Protein AF-A0A974ALC9-F1 (afdb_monomer_lite)

Foldseek 3Di:
DDLPVQDWDDDPQWIKRDDVFDKDKDAQDPVNVVVDVDAGFIKMATQADWIWIDGPVEIDIAHHRKMKTAHDDDPPDPVDVVCVVVRYIDIDPDDDPVPDDDPCNVVVVVVVVVVVVVVVVVVVVVVVPPDDDDDFPPLQVVQQVLQVVLVVQCVVCLVVLPLVSQLVQADQQAWEKEWDADPVRDIDIDIDGSSRVSVVSSVVVVQFAPKDKDWPDWGWDQPDDDPRHDSQKIKIWIKMWIWTAGPNHTDIWIKIKIFIWGQDPNHTHTNYIYIHID

Sequence (278 aa):
HTNRAGNTVETPTATVGIRGTDHETFVLSPELAAATANKEGTYDKVNRGGTTLAVEDGAVDIEPGKVGFARAPKKNGVKERGLLTLLLPVLLDRVPNFFVPGEFDAELDRYSQTADQEGLRLLEQRRKGGGAAAAPLDCNAAATDTAKTWIGQFDAAIARKDAKAVVALFAANATVHATVRTGDGKTASLDLDRDELADSSIAALKGLKDYQQRRVTIEGKPANSVGGTACTRVAVSSVAIEQGVQAGKPYRFESLEEYVLEQQGGKWLAIKAETTQK

Structure (mmCIF, N/CA/C/O backbone):
data_AF-A0A974ALC9-F1
#
_entry.id   AF-A0A974ALC9-F1
#
loop_
_atom_site.group_PDB
_atom_site.id
_atom_site.type_symbol
_atom_site.label_atom_id
_atom_site.label_alt_id
_atom_site.label_comp_id
_atom_site.label_asym_id
_atom_site.label_entity_id
_atom_site.label_seq_id
_atom_site.pdbx_PDB_ins_code
_atom_site.Cartn_x
_atom_site.Cartn_y
_atom_site.Cartn_z
_atom_site.occupancy
_atom_site.B_iso_or_equiv
_atom_site.auth_seq_id
_atom_site.auth_comp_id
_atom_site.auth_asym_id
_atom_site.auth_atom_id
_atom_site.pdbx_PDB_model_num
ATOM 1 N N . HIS A 1 1 ? -10.615 11.055 -25.198 1.00 47.25 1 HIS A N 1
ATOM 2 C CA . HIS A 1 1 ? -9.891 10.438 -24.063 1.00 47.25 1 HIS A CA 1
ATOM 3 C C . HIS A 1 1 ? -10.883 10.133 -22.947 1.00 47.25 1 HIS A C 1
ATOM 5 O O . HIS A 1 1 ? -11.633 11.030 -22.593 1.00 47.25 1 HIS A O 1
ATOM 11 N N . THR A 1 2 ? -10.940 8.899 -22.438 1.00 47.66 2 THR A N 1
ATOM 12 C CA . THR A 1 2 ? -11.878 8.457 -21.381 1.00 47.66 2 THR A CA 1
ATOM 13 C C . THR A 1 2 ? -11.154 8.305 -20.039 1.00 47.66 2 THR A C 1
ATOM 15 O O . THR A 1 2 ? -10.021 7.820 -20.032 1.00 47.66 2 THR A O 1
ATOM 18 N N . ASN A 1 3 ? -11.797 8.665 -18.920 1.00 53.12 3 ASN A N 1
ATOM 19 C CA . ASN A 1 3 ? -11.280 8.463 -17.556 1.00 53.12 3 ASN A CA 1
ATOM 20 C C . ASN A 1 3 ? -11.219 6.961 -17.202 1.00 53.12 3 ASN A C 1
ATOM 22 O O . ASN A 1 3 ? -12.118 6.428 -16.562 1.00 53.12 3 ASN A O 1
ATOM 26 N N . ARG A 1 4 ? -10.185 6.246 -17.664 1.00 48.59 4 ARG A N 1
ATOM 27 C CA . ARG A 1 4 ? -10.044 4.794 -17.427 1.00 48.59 4 ARG A CA 1
ATOM 28 C C . ARG A 1 4 ? -9.651 4.433 -15.993 1.00 48.59 4 ARG A C 1
ATOM 30 O O . ARG A 1 4 ? -9.876 3.298 -15.598 1.00 48.59 4 ARG A O 1
ATOM 37 N N . ALA A 1 5 ? -9.047 5.365 -15.256 1.00 57.12 5 ALA A N 1
ATOM 38 C CA . ALA A 1 5 ? -8.564 5.136 -13.894 1.00 57.12 5 ALA A CA 1
ATOM 39 C C . ALA A 1 5 ? -9.635 5.405 -12.821 1.00 57.12 5 ALA A C 1
ATOM 41 O O . ALA A 1 5 ? -9.422 5.063 -11.665 1.00 57.12 5 ALA A O 1
ATOM 42 N N . GLY A 1 6 ? -10.774 6.002 -13.196 1.00 62.69 6 GLY A N 1
ATOM 43 C CA . GLY A 1 6 ? -11.853 6.324 -12.260 1.00 62.69 6 GLY A CA 1
ATOM 44 C C . GLY A 1 6 ? -11.511 7.455 -11.289 1.00 62.69 6 GLY A C 1
ATOM 45 O O . GLY A 1 6 ? -12.146 7.564 -10.249 1.00 62.69 6 GLY A O 1
ATOM 46 N N . ASN A 1 7 ? -10.519 8.294 -11.603 1.00 76.62 7 ASN A N 1
ATOM 47 C CA . ASN A 1 7 ? -10.114 9.392 -10.726 1.00 76.62 7 ASN A CA 1
ATOM 48 C C . ASN A 1 7 ? -11.211 10.460 -10.697 1.00 76.62 7 ASN A C 1
ATOM 50 O O . ASN A 1 7 ? -11.541 11.020 -11.750 1.00 76.62 7 ASN A O 1
ATOM 54 N N . THR A 1 8 ? -11.764 10.734 -9.516 1.00 82.69 8 THR A N 1
ATOM 55 C CA . THR A 1 8 ? -12.835 11.716 -9.328 1.00 82.69 8 THR A CA 1
ATOM 56 C C . THR A 1 8 ? -12.621 12.579 -8.091 1.00 82.69 8 THR A C 1
ATOM 58 O O . THR A 1 8 ? -12.135 12.096 -7.071 1.00 82.69 8 THR A O 1
ATOM 61 N N . VAL A 1 9 ? -13.043 13.839 -8.162 1.00 79.75 9 VAL A N 1
ATOM 62 C CA . VAL A 1 9 ? -13.216 14.717 -6.996 1.00 79.75 9 VAL A CA 1
ATOM 63 C C . VAL A 1 9 ? -14.708 14.906 -6.769 1.00 79.75 9 VAL A C 1
ATOM 65 O O . VAL A 1 9 ? -15.423 15.344 -7.668 1.00 79.75 9 VAL A O 1
ATOM 68 N N . GLU A 1 10 ? -15.181 14.563 -5.576 1.00 87.06 10 GLU A N 1
ATOM 69 C CA . GLU A 1 10 ? -16.572 14.764 -5.177 1.00 87.06 10 GLU A CA 1
ATOM 70 C C . GLU A 1 10 ? -16.703 16.054 -4.373 1.00 87.06 10 GLU A C 1
ATOM 72 O O . GLU A 1 10 ? -15.991 16.278 -3.392 1.00 87.06 10 GLU A O 1
ATOM 77 N N . THR A 1 11 ? -17.631 16.908 -4.786 1.00 80.44 11 THR A N 1
ATOM 78 C CA . THR A 1 11 ? -18.009 18.119 -4.064 1.00 80.44 11 THR A CA 1
ATOM 79 C C . THR A 1 11 ? -19.487 18.044 -3.681 1.00 80.44 11 THR A C 1
ATOM 81 O O . THR A 1 11 ? -20.237 17.244 -4.243 1.00 80.44 11 THR A O 1
ATOM 84 N N . PRO A 1 12 ? -19.966 18.908 -2.767 1.00 82.19 12 PRO A N 1
ATOM 85 C CA . PRO A 1 12 ? -21.381 18.929 -2.395 1.00 82.19 12 PRO A CA 1
ATOM 86 C C . PRO A 1 12 ? -22.350 19.189 -3.559 1.00 82.19 12 PRO A C 1
ATOM 88 O O . PRO A 1 12 ? -23.552 18.996 -3.394 1.00 82.19 12 PRO A O 1
ATOM 91 N N . THR A 1 13 ? -21.862 19.673 -4.707 1.00 77.56 13 THR A N 1
ATOM 92 C CA . THR A 1 13 ? -22.712 20.048 -5.843 1.00 77.56 13 THR A CA 1
ATOM 93 C C . THR A 1 13 ? -22.393 19.301 -7.132 1.00 77.56 13 THR A C 1
ATOM 95 O O . THR A 1 13 ? -23.178 19.426 -8.065 1.00 77.56 13 THR A O 1
ATOM 98 N N . ALA A 1 14 ? -21.255 18.608 -7.240 1.00 81.31 14 ALA A N 1
ATOM 99 C CA . ALA A 1 14 ? -20.824 17.971 -8.482 1.00 81.31 14 ALA A CA 1
ATOM 100 C C . ALA A 1 14 ? -19.719 16.925 -8.268 1.00 81.31 14 ALA A C 1
ATOM 102 O O . ALA A 1 14 ? -19.034 16.906 -7.248 1.00 81.31 14 ALA A O 1
ATOM 103 N N . THR A 1 15 ? -19.495 16.107 -9.291 1.00 82.88 15 THR A N 1
ATOM 104 C CA . THR A 1 15 ? -18.349 15.202 -9.393 1.00 82.88 15 THR A CA 1
ATOM 105 C C . THR A 1 15 ? -17.477 15.621 -10.572 1.00 82.88 15 THR A C 1
ATOM 107 O O . THR A 1 15 ? -17.966 15.760 -11.691 1.00 82.88 15 THR A O 1
ATOM 110 N N . VAL A 1 16 ? -16.178 15.800 -10.343 1.00 80.94 16 VAL A N 1
ATOM 111 C CA . VAL A 1 16 ? -15.185 16.099 -11.384 1.00 80.94 16 VAL A CA 1
ATOM 112 C C . VAL A 1 16 ? -14.449 14.816 -11.747 1.00 80.94 16 VAL A C 1
ATOM 114 O O . VAL A 1 16 ? -13.707 14.283 -10.931 1.00 80.94 16 VAL A O 1
ATOM 117 N N . GLY A 1 17 ? -14.631 14.310 -12.963 1.00 71.06 17 GLY A N 1
ATOM 118 C CA . GLY A 1 17 ? -13.837 13.226 -13.536 1.00 71.06 17 GLY A CA 1
ATOM 119 C C . GLY A 1 17 ? -12.536 13.742 -14.151 1.00 71.06 17 GLY A C 1
ATOM 120 O O . GLY A 1 17 ? -12.558 14.646 -14.983 1.00 71.06 17 GLY A O 1
ATOM 121 N N . ILE A 1 18 ? -11.408 13.141 -13.780 1.00 73.56 18 ILE A N 1
ATOM 122 C CA . ILE A 1 18 ? -10.054 13.617 -14.108 1.00 73.56 18 ILE A CA 1
ATOM 123 C C . ILE A 1 18 ? -9.448 12.769 -15.235 1.00 73.56 18 ILE A C 1
ATOM 125 O O . ILE A 1 18 ? -9.458 11.537 -15.171 1.00 73.56 18 ILE A O 1
ATOM 129 N N . ARG A 1 19 ? -8.882 13.400 -16.277 1.00 67.94 19 ARG A N 1
ATOM 130 C CA . ARG A 1 19 ? -8.247 12.700 -17.417 1.00 67.94 19 ARG A CA 1
ATOM 131 C C . ARG A 1 19 ? -6.863 13.268 -17.743 1.00 67.94 19 ARG A C 1
ATOM 133 O O . ARG A 1 19 ? -6.713 14.039 -18.686 1.00 67.94 19 ARG A O 1
ATOM 140 N N . GLY A 1 20 ? -5.843 12.831 -16.997 1.00 56.34 20 GLY A N 1
ATOM 141 C CA . GLY A 1 20 ? -4.444 13.217 -17.242 1.00 56.34 20 GLY A CA 1
ATOM 142 C C . GLY A 1 20 ? -4.226 14.728 -17.148 1.00 56.34 20 GLY A C 1
ATOM 143 O O . GLY A 1 20 ? -3.626 15.310 -18.049 1.00 56.34 20 GLY A O 1
ATOM 144 N N . THR A 1 21 ? -4.793 15.351 -16.112 1.00 63.06 21 THR A N 1
ATOM 145 C CA . THR A 1 21 ? -5.010 16.799 -16.049 1.00 63.06 21 THR A CA 1
ATOM 146 C C . THR A 1 21 ? -4.294 17.492 -14.913 1.00 63.06 21 THR A C 1
ATOM 148 O O . THR A 1 21 ? -4.301 16.993 -13.791 1.00 63.06 21 THR A O 1
ATOM 151 N N . ASP A 1 22 ? -3.800 18.691 -15.210 1.00 72.81 22 ASP A N 1
ATOM 152 C CA . ASP A 1 22 ? -3.614 19.748 -14.221 1.00 72.81 22 ASP A CA 1
ATOM 153 C C . ASP A 1 22 ? -4.885 20.608 -14.215 1.00 72.81 22 ASP A C 1
ATOM 155 O O . ASP A 1 22 ? -5.282 21.146 -15.258 1.00 72.81 22 ASP A O 1
ATOM 159 N N . HIS A 1 23 ? -5.571 20.646 -13.077 1.00 86.00 23 HIS A N 1
ATOM 160 C CA . HIS A 1 23 ? -6.832 21.357 -12.912 1.00 86.00 23 HIS A CA 1
ATOM 161 C C . HIS A 1 23 ? -6.976 21.879 -11.482 1.00 86.00 23 HIS A C 1
ATOM 163 O O . HIS A 1 23 ? -6.435 21.314 -10.532 1.00 86.00 23 HIS A O 1
ATOM 169 N N . GLU A 1 24 ? -7.747 22.947 -11.335 1.00 82.88 24 GLU A N 1
ATOM 170 C CA . GLU A 1 24 ? -8.009 23.605 -10.065 1.00 82.88 24 GLU A CA 1
ATOM 171 C C . GLU A 1 24 ? -9.517 23.581 -9.795 1.00 82.88 24 GLU A C 1
ATOM 173 O O . GLU A 1 24 ? -10.299 24.255 -10.475 1.00 82.88 24 GLU A O 1
ATOM 178 N N . THR A 1 25 ? -9.934 22.812 -8.786 1.00 87.94 25 THR A N 1
ATOM 179 C CA . THR A 1 25 ? -11.330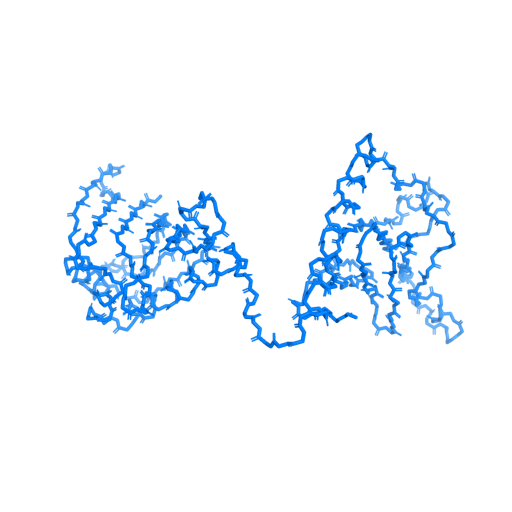 22.768 -8.338 1.00 87.94 25 THR A CA 1
ATOM 180 C C . THR A 1 25 ? -11.549 23.733 -7.175 1.00 87.94 25 THR A C 1
ATOM 182 O O . THR A 1 25 ? -10.852 23.679 -6.163 1.00 87.94 25 THR A O 1
ATOM 185 N N . PHE A 1 26 ? -12.564 24.589 -7.288 1.00 85.31 26 PHE A N 1
ATOM 186 C CA . PHE A 1 26 ? -12.931 25.570 -6.273 1.00 85.31 26 PHE A CA 1
ATOM 187 C C . PHE A 1 26 ? -14.425 25.487 -5.940 1.00 85.31 26 PHE A C 1
ATOM 189 O O . PHE A 1 26 ? -15.280 25.630 -6.814 1.00 85.31 26 PHE A O 1
ATOM 196 N N . VAL A 1 27 ? -14.757 25.290 -4.662 1.00 88.00 27 VAL A N 1
ATOM 197 C CA . VAL A 1 27 ? -16.147 25.271 -4.180 1.00 88.00 27 VAL A CA 1
ATOM 198 C C . VAL A 1 27 ? -16.470 26.617 -3.541 1.00 88.00 27 VAL A C 1
ATOM 200 O O . VAL A 1 27 ? -15.970 26.942 -2.465 1.00 88.00 27 VAL A O 1
ATOM 203 N N . LEU A 1 28 ? -17.327 27.401 -4.194 1.00 83.25 28 LEU A N 1
ATOM 204 C CA . LEU A 1 28 ? -17.786 28.683 -3.670 1.00 83.25 28 LEU A CA 1
ATOM 205 C C . LEU A 1 28 ? -19.030 28.462 -2.804 1.00 83.25 28 LEU A C 1
ATOM 207 O O . LEU A 1 28 ? -20.111 28.187 -3.329 1.00 83.25 28 LEU A O 1
ATOM 211 N N . SER A 1 29 ? -18.865 28.585 -1.485 1.00 84.19 29 SER A N 1
ATOM 212 C CA . SER A 1 29 ? -19.953 28.452 -0.508 1.00 84.19 29 SER A CA 1
ATOM 213 C C . SER A 1 29 ? -20.970 29.602 -0.623 1.00 84.19 29 SER A C 1
ATOM 215 O O . SER A 1 29 ? -20.637 30.653 -1.182 1.00 84.19 29 SER A O 1
ATOM 217 N N . PRO A 1 30 ? -22.198 29.459 -0.091 1.00 80.25 30 PRO A N 1
ATOM 218 C CA . PRO A 1 30 ? -23.190 30.532 -0.139 1.00 80.25 30 PRO A CA 1
ATOM 219 C C . PRO A 1 30 ? -22.720 31.810 0.573 1.00 80.25 30 PRO A C 1
ATOM 221 O O . PRO A 1 30 ? -22.996 32.914 0.104 1.00 80.25 30 PRO A O 1
ATOM 224 N N . GLU A 1 31 ? -21.971 31.674 1.669 1.00 80.81 31 GLU A N 1
ATOM 225 C CA . GLU A 1 31 ? -21.419 32.793 2.439 1.00 80.81 31 GLU A CA 1
ATOM 226 C C . GLU A 1 31 ? -20.366 33.565 1.631 1.00 80.81 31 GLU A C 1
ATOM 228 O O . GLU A 1 31 ? -20.395 34.794 1.578 1.00 80.81 31 GLU A O 1
ATOM 233 N N . LEU A 1 32 ? -19.470 32.849 0.943 1.00 75.69 32 LEU A N 1
ATOM 234 C CA . LEU A 1 32 ? -18.456 33.442 0.066 1.00 75.69 32 LEU A CA 1
ATOM 235 C C . LEU A 1 32 ? -19.073 34.000 -1.225 1.00 75.69 32 LEU A C 1
ATOM 237 O O . LEU A 1 32 ? -18.661 35.053 -1.709 1.00 75.69 32 LEU A O 1
ATOM 241 N N . ALA A 1 33 ? -20.096 33.342 -1.773 1.00 81.75 33 ALA A N 1
ATOM 242 C CA . ALA A 1 33 ? -20.831 33.825 -2.937 1.00 81.75 33 ALA A CA 1
ATOM 243 C C . ALA A 1 33 ? -21.523 35.165 -2.653 1.00 81.75 33 ALA A C 1
ATOM 245 O O . ALA A 1 33 ? -21.514 36.040 -3.512 1.00 81.75 33 ALA A O 1
ATOM 246 N N . ALA A 1 34 ? -22.056 35.370 -1.443 1.00 81.38 34 ALA A N 1
ATOM 247 C CA . ALA A 1 34 ? -22.654 36.645 -1.039 1.00 81.38 34 ALA A CA 1
ATOM 248 C C . ALA A 1 34 ? -21.648 37.813 -1.021 1.00 81.38 34 ALA A C 1
ATOM 250 O O . ALA A 1 34 ? -22.045 38.966 -1.186 1.00 81.38 34 ALA A O 1
ATOM 251 N N . ALA A 1 35 ? -20.356 37.516 -0.857 1.00 77.12 35 ALA A N 1
ATOM 252 C CA . ALA A 1 35 ? -19.265 38.488 -0.857 1.00 77.12 35 ALA A CA 1
ATOM 253 C C . ALA A 1 35 ? -18.601 38.677 -2.237 1.00 77.12 35 ALA A C 1
ATOM 255 O O . ALA A 1 35 ? -17.656 39.456 -2.363 1.00 77.12 35 ALA A O 1
ATOM 256 N N . THR A 1 36 ? -19.066 37.983 -3.282 1.00 76.94 36 THR A N 1
ATOM 257 C CA . THR A 1 36 ? -18.494 38.061 -4.635 1.00 76.94 36 THR A CA 1
ATOM 258 C C . THR A 1 36 ? -19.577 38.276 -5.694 1.00 76.94 36 THR A C 1
ATOM 260 O O . THR A 1 36 ? -20.770 38.149 -5.443 1.00 76.94 36 THR A O 1
ATOM 263 N N . ALA A 1 37 ? -19.174 38.593 -6.927 1.00 80.19 37 ALA A N 1
ATOM 264 C CA . ALA A 1 37 ? -20.100 38.618 -8.064 1.00 80.19 37 ALA A CA 1
ATOM 265 C C . ALA A 1 37 ? -20.432 37.206 -8.602 1.00 80.19 37 ALA A C 1
ATOM 267 O O . ALA A 1 37 ? -21.272 37.060 -9.495 1.00 80.19 37 ALA A O 1
ATOM 268 N N . ASN A 1 38 ? -19.767 36.170 -8.080 1.00 82.50 38 ASN A N 1
ATOM 269 C CA . ASN A 1 38 ? -19.842 34.800 -8.571 1.00 82.50 38 ASN A CA 1
ATOM 270 C C . ASN A 1 38 ? -20.955 34.017 -7.863 1.00 82.50 38 ASN A C 1
ATOM 272 O O . ASN A 1 38 ? -21.412 34.361 -6.776 1.00 82.50 38 ASN A O 1
ATOM 276 N N . LYS A 1 39 ? -21.450 32.966 -8.516 1.00 86.56 39 LYS A N 1
ATOM 277 C CA . LYS A 1 39 ? -22.579 32.177 -8.012 1.00 86.56 39 LYS A CA 1
ATOM 278 C C . LYS A 1 39 ? -22.094 30.995 -7.179 1.00 86.56 39 LYS A C 1
ATOM 280 O O . LYS A 1 39 ? -21.106 30.369 -7.536 1.00 86.56 39 LYS A O 1
ATOM 285 N N . GLU A 1 40 ? -22.818 30.670 -6.115 1.00 87.88 40 GLU A N 1
ATOM 286 C CA . GLU A 1 40 ? -22.568 29.469 -5.311 1.00 87.88 40 GLU A CA 1
ATOM 287 C C . GLU A 1 40 ? -22.536 28.203 -6.187 1.00 87.88 40 GLU A C 1
ATOM 289 O O . GLU A 1 40 ? -23.397 28.018 -7.061 1.00 87.88 40 GLU A O 1
ATOM 294 N N . GLY A 1 41 ? -21.550 27.339 -5.947 1.00 87.25 41 GLY A N 1
ATOM 295 C CA . GLY A 1 41 ? -21.369 26.090 -6.681 1.00 87.25 41 GLY A CA 1
ATOM 296 C C . GLY A 1 41 ? -19.908 25.674 -6.828 1.00 87.25 41 GLY A C 1
ATOM 297 O O . GLY A 1 41 ? -19.011 26.259 -6.221 1.00 87.25 41 GLY A O 1
ATOM 298 N N . THR A 1 42 ? -19.679 24.654 -7.649 1.00 89.69 42 THR A N 1
ATOM 299 C CA . THR A 1 42 ? -18.343 24.128 -7.955 1.00 89.69 42 THR A CA 1
ATOM 300 C C . THR A 1 42 ? -17.840 24.697 -9.270 1.00 89.69 42 THR A C 1
ATOM 302 O O . THR A 1 42 ? -18.538 24.638 -10.281 1.00 89.69 42 THR A O 1
ATOM 305 N N . TYR A 1 43 ? -16.622 25.222 -9.246 1.00 90.62 43 TYR A N 1
ATOM 306 C CA . TYR A 1 43 ? -15.872 25.696 -10.398 1.00 90.62 43 TYR A CA 1
ATOM 307 C C . TYR A 1 43 ? -14.691 24.767 -10.626 1.00 90.62 43 TYR A C 1
ATOM 309 O O . TYR A 1 43 ? -14.046 24.351 -9.667 1.00 90.62 43 TYR A O 1
ATOM 317 N N . ASP A 1 44 ? -14.393 24.472 -11.882 1.00 89.31 44 ASP A N 1
ATOM 318 C CA . ASP A 1 44 ? -13.256 23.635 -12.245 1.00 89.31 44 ASP A CA 1
ATOM 319 C C . ASP A 1 44 ? -12.522 24.261 -13.429 1.00 89.31 44 ASP A C 1
ATOM 321 O O . ASP A 1 44 ? -13.089 24.374 -14.517 1.00 89.31 44 ASP A O 1
ATOM 325 N N . LYS A 1 45 ? -11.295 24.737 -13.200 1.00 88.94 45 LYS A N 1
ATOM 326 C CA . LYS A 1 45 ? -10.428 25.322 -14.229 1.00 88.94 45 LYS A CA 1
ATOM 327 C C . LYS A 1 45 ? -9.437 24.268 -14.691 1.00 88.94 45 LYS A C 1
ATOM 329 O O . LYS A 1 45 ? -8.684 23.744 -13.880 1.00 88.94 45 LYS A O 1
ATOM 334 N N . VAL A 1 46 ? -9.398 23.995 -15.990 1.00 84.88 46 VAL A N 1
ATOM 335 C CA . VAL A 1 46 ? -8.441 23.044 -16.564 1.00 84.88 46 VAL A CA 1
ATOM 336 C C . VAL A 1 46 ? -7.266 23.809 -17.149 1.00 84.88 46 VAL A C 1
ATOM 338 O O . VAL A 1 46 ? -7.439 24.598 -18.076 1.00 84.88 46 VAL A O 1
ATOM 341 N N . ASN A 1 47 ? -6.065 23.546 -16.643 1.00 78.19 47 ASN A N 1
ATOM 342 C CA . ASN A 1 47 ? -4.827 24.102 -17.185 1.00 78.19 47 ASN A CA 1
ATOM 343 C C . ASN A 1 47 ? -4.280 23.197 -18.304 1.00 78.19 47 ASN A C 1
ATOM 345 O O . ASN A 1 47 ? -3.905 23.685 -19.370 1.00 78.19 47 ASN A O 1
ATOM 349 N N . ARG A 1 48 ? -4.330 21.866 -18.125 1.00 70.25 48 ARG A N 1
ATOM 350 C CA . ARG A 1 48 ? -3.864 20.871 -19.115 1.00 70.25 48 ARG A CA 1
ATOM 351 C C . ARG A 1 48 ? -4.703 19.588 -19.072 1.00 70.25 48 ARG A C 1
ATOM 353 O O . ARG A 1 48 ? -5.197 19.209 -18.017 1.00 70.25 48 ARG A O 1
ATOM 360 N N . GLY A 1 49 ? -4.831 18.896 -20.209 1.00 80.94 49 GLY A N 1
ATOM 361 C CA . GLY A 1 49 ? -5.650 17.681 -20.370 1.00 80.94 49 GLY A CA 1
ATOM 362 C C . GLY A 1 49 ? -7.157 17.983 -20.472 1.00 80.94 49 GLY A C 1
ATOM 363 O O . GLY A 1 49 ? -7.522 18.951 -21.112 1.00 80.94 49 GLY A O 1
ATOM 364 N N . GLY A 1 50 ? -8.065 17.186 -19.906 1.00 82.38 50 GLY A N 1
ATOM 365 C CA . GLY A 1 50 ? -9.476 17.592 -19.787 1.00 82.38 50 GLY A CA 1
ATOM 366 C C . GLY A 1 50 ? -10.213 16.954 -18.610 1.00 82.38 50 GLY A C 1
ATOM 367 O O . GLY A 1 50 ? -9.957 15.802 -18.263 1.00 82.38 50 GLY A O 1
ATOM 368 N N . THR A 1 51 ? -11.161 17.665 -18.013 1.00 83.56 51 THR A N 1
ATOM 369 C CA . THR A 1 51 ? -12.033 17.116 -16.963 1.00 83.56 51 THR A CA 1
ATOM 370 C C . THR A 1 51 ? -13.445 16.896 -17.500 1.00 83.56 51 THR A C 1
ATOM 372 O O . THR A 1 51 ? -13.777 17.310 -18.614 1.00 83.56 51 THR A O 1
ATOM 375 N N . THR A 1 52 ? -14.257 16.155 -16.753 1.00 86.69 52 THR A N 1
ATOM 376 C CA . THR A 1 52 ? -15.701 16.034 -16.979 1.00 86.69 52 THR A CA 1
ATOM 377 C C . THR A 1 52 ? -16.392 16.431 -15.686 1.00 86.69 52 THR A C 1
ATOM 379 O O . THR A 1 52 ? -16.237 15.746 -14.680 1.00 86.69 52 THR A O 1
ATOM 382 N N . LEU A 1 53 ? -17.146 17.524 -15.690 1.00 82.19 53 LEU A N 1
ATOM 383 C CA . LEU A 1 53 ? -17.905 17.985 -14.532 1.00 82.19 53 LEU A CA 1
ATOM 384 C C . LEU A 1 53 ? -19.339 17.470 -14.645 1.00 82.19 53 LEU A C 1
ATOM 386 O O . LEU A 1 53 ? -20.062 17.850 -15.565 1.00 82.19 53 LEU A O 1
ATOM 390 N N . ALA A 1 54 ? -19.737 16.601 -13.721 1.00 84.69 54 ALA A N 1
ATOM 391 C CA . ALA A 1 54 ? -21.028 15.927 -13.711 1.00 84.69 54 ALA A CA 1
ATOM 392 C C . ALA A 1 54 ? -21.874 16.313 -12.490 1.00 84.69 54 ALA A C 1
ATOM 394 O O . ALA A 1 54 ? -21.364 16.502 -11.387 1.00 84.69 54 ALA A O 1
ATOM 395 N N . VAL A 1 55 ? -23.183 16.385 -12.700 1.00 80.38 55 VAL A N 1
ATOM 396 C CA . VAL A 1 55 ? -24.239 16.455 -11.680 1.00 80.38 55 VAL A CA 1
ATOM 397 C C . VAL A 1 55 ? -25.259 15.351 -11.969 1.00 80.38 55 VAL A C 1
ATOM 399 O O . VAL A 1 55 ? -25.178 14.691 -13.003 1.00 80.38 55 VAL A O 1
ATOM 402 N N . GLU A 1 56 ? -26.238 15.160 -11.083 1.00 74.00 56 GLU A N 1
ATOM 403 C CA . GLU A 1 56 ? -27.256 14.099 -11.197 1.00 74.00 56 GLU A CA 1
ATOM 404 C C . GLU A 1 56 ? -27.924 14.033 -12.587 1.00 74.00 56 GLU A C 1
ATOM 406 O O . GLU A 1 56 ? -28.063 12.951 -13.152 1.00 74.00 56 GLU A O 1
ATOM 411 N N . ASP A 1 57 ? -28.253 15.191 -13.169 1.00 71.06 57 ASP A N 1
ATOM 412 C CA . ASP A 1 57 ? -29.021 15.304 -14.417 1.00 71.06 57 ASP A CA 1
ATOM 413 C C . ASP A 1 57 ? -28.187 15.743 -15.645 1.00 71.06 57 ASP A C 1
ATOM 415 O O . ASP A 1 57 ? -28.752 16.117 -16.676 1.00 71.06 57 ASP A O 1
ATOM 419 N N . GLY A 1 58 ? -26.847 15.721 -15.586 1.00 74.12 58 GLY A N 1
ATOM 420 C CA . GLY A 1 58 ? -26.026 16.047 -16.760 1.00 74.12 58 GLY A CA 1
ATOM 421 C C . GLY A 1 58 ? -24.533 16.231 -16.506 1.00 74.12 58 GLY A C 1
ATOM 422 O O . GLY A 1 58 ? -24.072 16.268 -15.371 1.00 74.12 58 GLY A O 1
ATOM 423 N N . ALA A 1 59 ? -23.761 16.365 -17.583 1.00 82.62 59 ALA A N 1
ATOM 424 C CA . ALA A 1 59 ? -22.316 16.553 -17.516 1.00 82.62 59 ALA A CA 1
ATOM 425 C C . ALA A 1 59 ? -21.808 17.474 -18.629 1.00 82.62 59 ALA A C 1
ATOM 427 O O . ALA A 1 59 ? -22.417 17.561 -19.697 1.00 82.62 59 ALA A O 1
ATOM 428 N N . VAL A 1 60 ? -20.672 18.126 -18.383 1.00 84.62 60 VAL A N 1
ATOM 429 C CA . VAL A 1 60 ? -19.935 18.910 -19.379 1.00 84.62 60 VAL A CA 1
ATOM 430 C C . VAL A 1 60 ? -18.464 18.511 -19.372 1.00 84.62 60 VAL A C 1
ATOM 432 O O . VAL A 1 60 ? -17.861 18.356 -18.309 1.00 84.62 60 VAL A O 1
ATOM 435 N N . ASP A 1 61 ? -17.882 18.355 -20.557 1.00 86.12 61 ASP A N 1
ATOM 436 C CA . ASP A 1 61 ? -16.439 18.193 -20.708 1.00 86.12 61 ASP A CA 1
ATOM 437 C C . ASP A 1 61 ? -15.762 19.565 -20.729 1.00 86.12 61 ASP A C 1
ATOM 439 O O . ASP A 1 61 ? -16.215 20.492 -21.405 1.00 86.12 61 ASP A O 1
ATOM 443 N N . ILE A 1 62 ? -14.673 19.689 -19.975 1.00 83.31 62 ILE A N 1
ATOM 444 C CA . ILE A 1 62 ? -13.906 20.923 -19.835 1.00 83.31 62 ILE A CA 1
ATOM 445 C C . ILE A 1 62 ? -12.527 20.686 -20.446 1.00 83.31 62 ILE A C 1
ATOM 447 O O . ILE A 1 62 ? -11.762 19.828 -20.001 1.00 83.31 62 ILE A O 1
ATOM 451 N N . GLU A 1 63 ? -12.239 21.439 -21.501 1.00 82.50 63 GLU A N 1
ATOM 452 C CA . GLU A 1 63 ? -10.983 21.390 -22.254 1.00 82.50 63 GLU A CA 1
ATOM 453 C C . GLU A 1 63 ? -9.935 22.361 -21.665 1.00 82.50 63 GLU A C 1
ATOM 455 O O . GLU A 1 63 ? -10.301 23.250 -20.887 1.00 82.50 63 GLU A O 1
ATOM 460 N N . PRO A 1 64 ? -8.641 22.252 -22.030 1.00 81.31 64 PRO A N 1
ATOM 461 C CA . PRO A 1 64 ? -7.596 23.138 -21.519 1.00 81.31 64 PRO A CA 1
ATOM 462 C C . PRO A 1 64 ? -7.907 24.623 -21.718 1.00 81.31 64 PRO A C 1
ATOM 464 O O . PRO A 1 64 ? -8.404 25.044 -22.767 1.00 81.31 64 PRO A O 1
ATOM 467 N N . GLY A 1 65 ? -7.581 25.431 -20.712 1.00 79.50 65 GLY A N 1
ATOM 468 C CA . GLY A 1 65 ? -7.828 26.870 -20.692 1.00 79.50 65 GLY A CA 1
ATOM 469 C C . GLY A 1 65 ? -9.301 27.250 -20.518 1.00 79.50 65 GLY A C 1
ATOM 470 O O . GLY A 1 65 ? -9.650 28.421 -20.696 1.00 79.50 65 GLY A O 1
ATOM 471 N N . LYS A 1 66 ? -10.183 26.290 -20.209 1.00 84.94 66 LYS A N 1
ATOM 472 C CA . LYS A 1 66 ? -11.609 26.523 -19.943 1.00 84.94 66 LYS A CA 1
ATOM 473 C C . LYS A 1 66 ? -11.943 26.288 -18.476 1.00 84.94 66 LYS A C 1
ATOM 475 O O . LYS A 1 66 ? -11.215 25.622 -17.743 1.00 84.94 66 LYS A O 1
ATOM 480 N N . VAL A 1 67 ? -13.072 26.861 -18.067 1.00 88.56 67 VAL A N 1
ATOM 481 C CA . VAL A 1 67 ? -13.621 26.704 -16.721 1.00 88.56 67 VAL A CA 1
ATOM 482 C C . VAL A 1 67 ? -15.034 26.167 -16.836 1.00 88.56 67 VAL A C 1
ATOM 484 O O . VAL A 1 67 ? -15.864 26.767 -17.520 1.00 88.56 67 VAL A O 1
ATOM 487 N N . GLY A 1 68 ? -15.308 25.055 -16.167 1.00 89.75 68 GLY A N 1
ATOM 488 C CA . GLY A 1 68 ? -16.664 24.573 -15.961 1.00 89.75 68 GLY A CA 1
ATOM 489 C C . GLY A 1 68 ? -17.243 25.078 -14.648 1.00 89.75 68 GLY A C 1
ATOM 490 O O . GLY A 1 68 ? -16.520 25.349 -13.688 1.00 89.75 68 GLY A O 1
ATOM 491 N N . PHE A 1 69 ? -18.563 25.200 -14.607 1.00 92.12 69 PHE A N 1
ATOM 492 C CA . PHE A 1 69 ? -19.307 25.594 -13.422 1.00 92.12 69 PHE A CA 1
ATOM 493 C C . PHE A 1 69 ? -20.557 24.734 -13.254 1.00 92.12 69 PHE A C 1
ATOM 495 O O . PHE A 1 69 ? -21.363 24.615 -14.176 1.00 92.12 69 PHE A O 1
ATOM 502 N N . ALA A 1 70 ? -20.736 24.193 -12.050 1.00 89.81 70 ALA A N 1
ATOM 503 C CA . ALA A 1 70 ? -21.935 23.495 -11.609 1.00 89.81 70 ALA A CA 1
ATOM 504 C C . ALA A 1 70 ? -22.562 24.259 -10.439 1.00 89.81 70 ALA A C 1
ATOM 506 O O . ALA A 1 70 ? -21.952 24.429 -9.380 1.00 89.81 70 ALA A O 1
ATOM 507 N N . ARG A 1 71 ? -23.791 24.737 -10.639 1.00 86.62 71 ARG A N 1
ATOM 508 C CA . ARG A 1 71 ? -24.513 25.573 -9.675 1.00 86.62 71 ARG A CA 1
ATOM 509 C C . ARG A 1 71 ? -25.023 24.755 -8.489 1.00 86.62 71 ARG A C 1
ATOM 511 O O . ARG A 1 71 ? -25.612 23.696 -8.678 1.00 86.62 71 ARG A O 1
ATOM 518 N N . ALA A 1 72 ? -24.911 25.306 -7.280 1.00 81.88 72 ALA A N 1
ATOM 519 C CA . ALA A 1 72 ? -25.551 24.718 -6.107 1.00 81.88 72 ALA A CA 1
ATOM 520 C C . ALA A 1 72 ? -27.095 24.786 -6.198 1.00 81.88 72 ALA A C 1
ATOM 522 O O . ALA A 1 72 ? -27.650 25.848 -6.516 1.00 81.88 72 ALA A O 1
ATOM 523 N N . PRO A 1 73 ? -27.824 23.695 -5.899 1.00 71.56 73 PRO A N 1
ATOM 524 C CA . PRO A 1 73 ? -29.280 23.732 -5.828 1.00 71.56 73 PRO A CA 1
ATOM 525 C C . PRO A 1 73 ? -29.740 24.582 -4.631 1.00 71.56 73 PRO A C 1
ATOM 527 O O . PRO A 1 73 ? -29.223 24.461 -3.522 1.00 71.56 73 PRO A O 1
ATOM 530 N N . LYS A 1 74 ? -30.752 25.440 -4.821 1.00 65.56 74 LYS A N 1
ATOM 531 C CA . LYS A 1 74 ? -31.321 26.223 -3.708 1.00 65.56 74 LYS A CA 1
ATOM 532 C C . LYS A 1 74 ? -32.074 25.305 -2.737 1.00 65.56 74 LYS A C 1
ATOM 534 O O . LYS A 1 74 ? -32.921 24.524 -3.165 1.00 65.56 74 LYS A O 1
ATOM 539 N N . LYS A 1 75 ? -31.859 25.494 -1.428 1.00 57.44 75 LYS A N 1
ATOM 540 C CA . LYS A 1 75 ? -32.457 24.702 -0.327 1.00 57.44 75 LYS A CA 1
ATOM 541 C C . LYS A 1 75 ? -33.998 24.601 -0.328 1.00 57.44 75 LYS A C 1
ATOM 543 O O . LYS A 1 75 ? -34.528 23.700 0.308 1.00 57.44 75 LYS A O 1
ATOM 548 N N . ASN A 1 76 ? -34.715 25.457 -1.070 1.00 53.62 76 ASN A N 1
ATOM 549 C CA . ASN A 1 76 ? -36.188 25.508 -1.081 1.00 53.62 76 ASN A CA 1
ATOM 550 C C . ASN A 1 76 ? -36.850 24.940 -2.356 1.00 53.62 76 ASN A C 1
ATOM 552 O O . ASN A 1 76 ? -38.003 25.251 -2.635 1.00 53.62 76 ASN A O 1
ATOM 556 N N . GLY A 1 77 ? -36.147 24.109 -3.132 1.00 55.34 77 GLY A N 1
ATOM 557 C CA . GLY A 1 77 ? -36.776 23.003 -3.868 1.00 55.34 77 GLY A CA 1
ATOM 558 C C . GLY A 1 77 ? -37.930 23.300 -4.838 1.00 55.34 77 GLY A C 1
ATOM 559 O O . GLY A 1 77 ? -38.813 22.457 -4.962 1.00 55.34 77 GLY A O 1
ATOM 560 N N . VAL A 1 78 ? -37.939 24.414 -5.577 1.00 50.44 78 VAL A N 1
ATOM 561 C CA . VAL A 1 78 ? -38.841 24.520 -6.738 1.00 50.44 78 VAL A CA 1
ATOM 562 C C . VAL A 1 78 ? -38.102 23.998 -7.970 1.00 50.44 78 VAL A C 1
ATOM 564 O O . VAL A 1 78 ? -37.404 24.741 -8.658 1.00 50.44 78 VAL A O 1
ATOM 567 N N . LYS A 1 79 ? -38.223 22.689 -8.237 1.00 51.25 79 LYS A N 1
ATOM 568 C CA . LYS A 1 79 ? -37.858 22.088 -9.531 1.00 51.25 79 LYS A CA 1
ATOM 569 C C . LYS A 1 79 ? -38.880 22.544 -10.583 1.00 51.25 79 LYS A C 1
ATOM 571 O O . LYS A 1 79 ? -39.714 21.761 -11.032 1.00 51.25 79 LYS A O 1
ATOM 576 N N . GLU A 1 80 ? -38.872 23.823 -10.956 1.00 47.91 80 GLU A N 1
ATOM 577 C CA . GLU A 1 80 ? -39.615 24.252 -12.141 1.00 47.91 80 GLU A CA 1
ATOM 578 C C . GLU A 1 80 ? -38.957 23.605 -13.358 1.00 47.91 80 GLU A C 1
ATOM 580 O O . GLU A 1 80 ? -37.751 23.738 -13.567 1.00 47.91 80 GLU A O 1
ATOM 585 N N . ARG A 1 81 ? -39.741 22.892 -14.173 1.00 49.38 81 ARG A N 1
ATOM 586 C CA . ARG A 1 81 ? -39.249 22.177 -15.364 1.00 49.38 81 ARG A CA 1
ATOM 587 C C . ARG A 1 81 ? -38.491 23.084 -16.350 1.00 49.38 81 ARG A C 1
ATOM 589 O O . ARG A 1 81 ? -37.690 22.577 -17.123 1.00 49.38 81 ARG A O 1
ATOM 596 N N . GLY A 1 82 ? -38.703 24.404 -16.291 1.00 47.81 82 GLY A N 1
ATOM 597 C CA . GLY A 1 82 ? -37.955 25.403 -17.064 1.00 47.81 82 GLY A CA 1
ATOM 598 C C . GLY A 1 82 ? -36.612 25.845 -16.458 1.00 47.81 82 GLY A C 1
ATOM 599 O O . GLY A 1 82 ? -35.794 26.401 -17.181 1.00 47.81 82 GLY A O 1
ATOM 600 N N . LEU A 1 83 ? -36.357 25.592 -15.167 1.00 54.47 83 LEU A N 1
ATOM 601 C CA . LEU A 1 83 ? -35.133 25.992 -14.450 1.00 54.47 83 LEU A CA 1
ATOM 602 C C . LEU A 1 83 ? -34.127 24.843 -14.269 1.00 54.47 83 LEU A C 1
ATOM 604 O O . LEU A 1 83 ? -33.020 25.083 -13.796 1.00 54.47 83 LEU A O 1
ATOM 608 N N . LEU A 1 84 ? -34.473 23.607 -14.650 1.00 56.62 84 LEU A N 1
ATOM 609 C CA . LEU A 1 84 ? -33.563 22.454 -14.555 1.00 56.62 84 LEU A CA 1
ATOM 610 C C . LEU A 1 84 ? -32.288 22.652 -15.391 1.00 56.62 84 LEU A C 1
ATOM 612 O O . LEU A 1 84 ? -31.206 22.259 -14.967 1.00 56.62 84 LEU A O 1
ATOM 616 N N . THR A 1 85 ? -32.382 23.355 -16.522 1.00 56.69 85 THR A N 1
ATOM 617 C CA . THR A 1 85 ? -31.222 23.698 -17.361 1.00 56.69 85 THR A CA 1
ATOM 618 C C . THR A 1 85 ? -30.231 24.636 -16.668 1.00 56.69 85 THR A C 1
ATOM 620 O O . THR A 1 85 ? -29.052 24.605 -16.996 1.00 56.69 85 THR A O 1
ATOM 623 N N . LEU A 1 86 ? -30.660 25.431 -15.676 1.00 61.91 86 LEU A N 1
ATOM 624 C CA . LEU A 1 86 ? -29.766 26.300 -14.891 1.00 61.91 86 LEU A CA 1
ATOM 625 C C . LEU A 1 86 ? -28.886 25.530 -13.900 1.00 61.91 86 LEU A C 1
ATOM 627 O O . LEU A 1 86 ? -27.951 26.116 -13.345 1.00 61.91 86 LEU A O 1
ATOM 631 N N . LEU A 1 87 ? -29.236 24.272 -13.626 1.00 69.12 87 LEU A N 1
ATOM 632 C CA . LEU A 1 87 ? -28.488 23.369 -12.756 1.00 69.12 87 LEU A CA 1
ATOM 633 C C . LEU A 1 87 ? -27.571 22.436 -13.552 1.00 69.12 87 LEU A C 1
ATOM 635 O O . LEU A 1 87 ? -26.762 21.737 -12.948 1.00 69.12 87 LEU A O 1
ATOM 639 N N . LEU A 1 88 ? -27.662 22.447 -14.887 1.00 80.19 88 LEU A N 1
ATOM 640 C CA . LEU A 1 88 ? -26.711 21.731 -15.721 1.00 80.19 88 LEU A CA 1
ATOM 641 C C . LEU A 1 88 ? -25.333 22.403 -15.643 1.00 80.19 88 LEU A C 1
ATOM 643 O O . LEU A 1 88 ? -25.250 23.636 -15.591 1.00 80.19 88 LEU A O 1
ATOM 647 N N . PRO A 1 89 ? -24.249 21.614 -15.662 1.00 83.38 89 PRO A N 1
ATOM 648 C CA . PRO A 1 89 ? -22.904 22.136 -15.787 1.00 83.38 89 PRO A CA 1
ATOM 649 C C . PRO A 1 89 ? -22.749 22.934 -17.082 1.00 83.38 89 PRO A C 1
ATOM 651 O O . PRO A 1 89 ? -23.214 22.515 -18.142 1.00 83.38 89 PRO A O 1
ATOM 654 N N . VAL A 1 90 ? -22.076 24.079 -17.003 1.00 86.94 90 VAL A N 1
ATOM 655 C CA . VAL A 1 90 ? -21.817 24.954 -18.154 1.00 86.94 90 VAL A CA 1
ATOM 656 C C . VAL A 1 90 ? -20.347 25.334 -18.231 1.00 86.94 90 VAL A C 1
ATOM 658 O O . VAL A 1 90 ? -19.657 25.375 -17.214 1.00 86.94 90 VAL A O 1
ATOM 661 N N . LEU A 1 91 ? -19.879 25.663 -19.433 1.00 89.62 91 LEU A N 1
ATOM 662 C CA . LEU A 1 91 ? -18.597 26.336 -19.617 1.00 89.62 91 LEU A CA 1
ATOM 663 C C . LEU A 1 91 ? -18.774 27.838 -19.398 1.00 89.62 91 LEU A C 1
ATOM 665 O O . LEU A 1 91 ? -19.734 28.436 -19.883 1.00 89.62 91 LEU A O 1
ATOM 669 N N . LEU A 1 92 ? -17.844 28.446 -18.671 1.00 86.56 92 LEU A N 1
ATOM 670 C CA . LEU A 1 92 ? -17.792 29.890 -18.495 1.00 86.56 92 LEU A CA 1
ATOM 671 C C . LEU A 1 92 ? -16.979 30.539 -19.616 1.00 86.56 92 LEU A C 1
ATOM 673 O O . LEU A 1 92 ? -15.918 30.049 -20.002 1.00 86.56 92 LEU A O 1
ATOM 677 N N . ASP A 1 93 ? -17.437 31.705 -20.071 1.00 80.00 93 ASP A N 1
ATOM 678 C CA . ASP A 1 93 ? -16.730 32.501 -21.083 1.00 80.00 93 ASP A CA 1
ATOM 679 C C . ASP A 1 93 ? -15.445 33.147 -20.545 1.00 80.00 93 ASP A C 1
ATOM 681 O O . ASP A 1 93 ? -14.568 33.542 -21.315 1.00 80.00 93 ASP A O 1
ATOM 685 N N . ARG A 1 94 ? -15.338 33.302 -19.219 1.00 79.25 94 ARG A N 1
ATOM 686 C CA . ARG A 1 94 ? -14.202 33.936 -18.540 1.00 79.25 94 ARG A CA 1
ATOM 687 C C . ARG A 1 94 ? -13.845 33.206 -17.255 1.00 79.25 94 ARG A C 1
ATOM 689 O O . ARG A 1 94 ? -14.725 32.725 -16.544 1.00 79.25 94 ARG A O 1
ATOM 696 N N . VAL A 1 95 ? -12.551 33.203 -16.943 1.00 81.94 95 VAL A N 1
ATOM 697 C CA . VAL A 1 95 ? -12.008 32.667 -15.693 1.00 81.94 95 VAL A CA 1
ATOM 698 C C . VAL A 1 95 ? -12.382 33.606 -14.536 1.00 81.94 95 VAL A C 1
ATOM 700 O O . VAL A 1 95 ? -12.086 34.802 -14.614 1.00 81.94 95 VAL A O 1
ATOM 703 N N . PRO A 1 96 ? -13.040 33.110 -13.474 1.00 81.62 96 PRO A N 1
ATOM 704 C CA . PRO A 1 96 ? -13.296 33.910 -12.282 1.00 81.62 96 PRO A CA 1
ATOM 705 C C . PRO A 1 96 ? -12.008 34.389 -11.599 1.00 81.62 96 PRO A C 1
ATOM 707 O O . PRO A 1 96 ? -11.013 33.674 -11.542 1.00 81.62 96 PRO A O 1
ATOM 710 N N . ASN A 1 97 ? -12.051 35.584 -11.015 1.00 80.25 97 ASN A N 1
ATOM 711 C CA . ASN A 1 97 ? -10.901 36.274 -10.414 1.00 80.25 97 ASN A CA 1
ATOM 712 C C . ASN A 1 97 ? -10.304 35.614 -9.157 1.00 80.25 97 ASN A C 1
ATOM 714 O O . ASN A 1 97 ? -9.260 36.057 -8.691 1.00 80.25 97 ASN A O 1
ATOM 718 N N . PHE A 1 98 ? -10.961 34.599 -8.595 1.00 79.44 98 PHE A N 1
ATOM 719 C CA . PHE A 1 98 ? -10.412 33.809 -7.493 1.00 79.44 98 PHE A CA 1
ATOM 720 C C . PHE A 1 98 ? -9.414 32.741 -7.962 1.00 79.44 98 PHE A C 1
ATOM 722 O O . PHE A 1 98 ? -8.665 32.229 -7.137 1.00 79.44 98 PHE A O 1
ATOM 729 N N . PHE A 1 99 ? -9.357 32.437 -9.264 1.00 76.06 99 PHE A N 1
ATOM 730 C CA . PHE A 1 99 ? -8.222 31.726 -9.849 1.00 76.06 99 PHE A CA 1
ATOM 731 C C . PHE A 1 99 ? -7.115 32.742 -10.112 1.00 76.06 99 PHE A C 1
ATOM 733 O O . PHE A 1 99 ? -7.093 33.412 -11.148 1.00 76.06 99 PHE A O 1
ATOM 740 N N . VAL A 1 100 ? -6.238 32.906 -9.128 1.00 73.44 100 VAL A N 1
ATOM 741 C CA . VAL A 1 100 ? -5.090 33.806 -9.220 1.00 73.44 100 VAL A CA 1
ATOM 742 C C . VAL A 1 100 ? -3.917 33.011 -9.789 1.00 73.44 100 VAL A C 1
ATOM 744 O O . VAL A 1 100 ? -3.555 32.008 -9.179 1.00 73.44 100 VAL A O 1
ATOM 747 N N . PRO A 1 101 ? -3.320 33.433 -10.918 1.00 64.44 101 PRO A N 1
ATOM 748 C CA . PRO A 1 101 ? -2.101 32.809 -11.408 1.00 64.44 101 PRO A CA 1
ATOM 749 C C . PRO A 1 101 ? -0.992 32.909 -10.354 1.00 64.44 101 PRO A C 1
ATOM 751 O O . PRO A 1 101 ? -0.732 33.997 -9.831 1.00 64.44 101 PRO A O 1
ATOM 754 N N . GLY A 1 102 ? -0.356 31.788 -10.033 1.00 59.56 102 GLY A N 1
ATOM 755 C CA . GLY A 1 102 ? 0.836 31.748 -9.199 1.00 59.56 102 GLY A CA 1
ATOM 756 C C . GLY A 1 102 ? 2.022 32.433 -9.883 1.00 59.56 102 GLY A C 1
ATOM 757 O O . GLY A 1 102 ? 2.112 32.497 -11.109 1.00 59.56 102 GLY A O 1
ATOM 758 N N . GLU A 1 103 ? 2.976 32.930 -9.089 1.00 52.44 103 GLU A N 1
ATOM 759 C CA . GLU A 1 103 ? 4.191 33.609 -9.583 1.00 52.44 103 GLU A CA 1
ATOM 760 C C . GLU A 1 103 ? 5.025 32.727 -10.539 1.00 52.44 103 GLU A C 1
ATOM 762 O O . GLU A 1 103 ? 5.731 33.239 -11.406 1.00 52.44 103 GLU A O 1
ATOM 767 N N . PHE A 1 104 ? 4.884 31.402 -10.432 1.00 54.00 104 PHE A N 1
ATOM 768 C CA . PHE A 1 104 ? 5.637 30.406 -11.199 1.00 54.00 104 PHE A CA 1
ATOM 769 C C . PHE A 1 104 ? 4.829 29.721 -12.312 1.00 54.00 104 PHE A C 1
ATOM 771 O O . PHE A 1 104 ? 5.367 28.854 -13.002 1.00 54.00 104 PHE A O 1
ATOM 778 N N . ASP A 1 105 ? 3.569 30.107 -12.534 1.00 60.53 105 ASP A N 1
ATOM 779 C CA . ASP A 1 105 ? 2.691 29.435 -13.506 1.00 60.53 105 ASP A CA 1
ATOM 780 C C . ASP A 1 105 ? 3.249 29.524 -14.932 1.00 60.53 105 ASP A C 1
ATOM 782 O O . ASP A 1 105 ? 3.269 28.540 -15.665 1.00 60.53 105 ASP A O 1
ATOM 786 N N . ALA A 1 106 ? 3.813 30.676 -15.306 1.00 61.28 106 ALA A N 1
ATOM 787 C CA . ALA A 1 106 ? 4.412 30.872 -16.626 1.00 61.28 106 ALA A CA 1
ATOM 788 C C . ALA A 1 106 ? 5.660 29.999 -16.860 1.00 61.28 106 ALA A C 1
ATOM 790 O O . ALA A 1 106 ? 5.967 29.632 -17.996 1.00 61.28 106 ALA A O 1
ATOM 791 N N . GLU A 1 107 ? 6.400 29.677 -15.797 1.00 59.81 107 GLU A N 1
ATOM 792 C CA . GLU A 1 107 ? 7.570 28.804 -15.866 1.00 59.81 107 GLU A CA 1
ATOM 793 C C . GLU A 1 107 ? 7.148 27.324 -15.918 1.00 59.81 107 GLU A C 1
ATOM 795 O O . GLU A 1 107 ? 7.654 26.568 -16.752 1.00 59.81 107 GLU A O 1
ATOM 800 N N . LEU A 1 108 ? 6.146 26.936 -15.122 1.00 59.53 108 LEU A N 1
ATOM 801 C CA . LEU A 1 108 ? 5.510 25.614 -15.162 1.00 59.53 108 LEU A CA 1
ATOM 802 C C . LEU A 1 108 ? 4.877 25.308 -16.526 1.00 59.53 108 LEU A C 1
ATOM 804 O O . LEU A 1 108 ? 5.064 24.206 -17.054 1.00 59.53 108 LEU A O 1
ATOM 808 N N . ASP A 1 109 ? 4.202 26.282 -17.138 1.00 63.44 109 ASP A N 1
ATOM 809 C CA . ASP A 1 109 ? 3.649 26.173 -18.491 1.00 63.44 109 ASP A CA 1
ATOM 810 C C . ASP A 1 109 ? 4.750 25.914 -19.521 1.00 63.44 109 ASP A C 1
ATOM 812 O O . ASP A 1 109 ? 4.598 25.084 -20.421 1.00 63.44 109 ASP A O 1
ATOM 816 N N . ARG A 1 110 ? 5.896 26.587 -19.379 1.00 63.41 110 ARG A N 1
ATOM 817 C CA . ARG A 1 110 ? 7.027 26.458 -20.303 1.00 63.41 110 ARG A CA 1
ATOM 818 C C . ARG A 1 110 ? 7.668 25.074 -20.223 1.00 63.41 110 ARG A C 1
ATOM 820 O O . ARG A 1 110 ? 7.886 24.455 -21.265 1.00 63.41 110 ARG A O 1
ATOM 827 N N . TYR A 1 111 ? 7.904 24.564 -19.012 1.00 59.84 111 TYR A N 1
ATOM 828 C CA . TYR A 1 111 ? 8.392 23.194 -18.810 1.00 59.84 111 TYR A CA 1
ATOM 829 C C . TYR A 1 111 ? 7.371 22.145 -19.276 1.00 59.84 111 TYR A C 1
ATOM 831 O O . TYR A 1 111 ? 7.733 21.114 -19.854 1.00 59.84 111 TYR A O 1
ATOM 839 N N . SER A 1 112 ? 6.081 22.425 -19.098 1.00 59.81 112 SER A N 1
ATOM 840 C CA . SER A 1 112 ? 4.996 21.548 -19.539 1.00 59.81 112 SER A CA 1
ATOM 841 C C . SER A 1 112 ? 4.881 21.473 -21.060 1.00 59.81 112 SER A C 1
ATOM 843 O O . SER A 1 112 ? 4.756 20.375 -21.601 1.00 59.81 112 SER A O 1
ATOM 845 N N . GLN A 1 113 ? 5.004 22.603 -21.764 1.00 62.00 113 GLN A N 1
ATOM 846 C CA . GLN A 1 113 ? 5.013 22.647 -23.229 1.00 62.00 113 GLN A CA 1
ATOM 847 C C . GLN A 1 113 ? 6.186 21.859 -23.815 1.00 62.00 113 GLN A C 1
ATOM 849 O O . GLN A 1 113 ? 6.009 21.148 -24.804 1.00 62.00 113 GLN A O 1
ATOM 854 N N . THR A 1 114 ? 7.375 21.936 -23.206 1.00 63.50 114 THR A N 1
ATOM 855 C CA . THR A 1 114 ? 8.518 21.124 -23.647 1.00 63.50 114 THR A CA 1
ATOM 856 C C . THR A 1 114 ? 8.262 19.631 -23.451 1.00 63.50 114 THR A C 1
ATOM 858 O O . THR A 1 114 ? 8.519 18.850 -24.366 1.00 63.50 114 THR A O 1
ATOM 861 N N . ALA A 1 115 ? 7.652 19.237 -22.328 1.00 59.59 115 ALA A N 1
ATOM 862 C CA . ALA A 1 115 ? 7.290 17.845 -22.065 1.00 59.59 115 ALA A CA 1
ATOM 863 C C . ALA A 1 115 ? 6.201 17.324 -23.028 1.00 59.59 115 ALA A C 1
ATOM 865 O O . ALA A 1 115 ? 6.272 16.184 -23.490 1.00 59.59 115 ALA A O 1
ATOM 866 N N . ASP A 1 116 ? 5.218 18.161 -23.385 1.00 59.62 116 ASP A N 1
ATOM 867 C CA . ASP A 1 116 ? 4.200 17.836 -24.394 1.00 59.62 116 ASP A CA 1
ATOM 868 C C . ASP A 1 116 ? 4.798 17.680 -25.792 1.00 59.62 116 ASP A C 1
ATOM 870 O O . ASP A 1 116 ? 4.455 16.746 -26.519 1.00 59.62 116 ASP A O 1
ATOM 874 N N . GLN A 1 117 ? 5.714 18.568 -26.180 1.00 63.25 117 GLN A N 1
ATOM 875 C CA . GLN A 1 117 ? 6.385 18.489 -27.475 1.00 63.25 117 GLN A CA 1
ATOM 876 C C . GLN A 1 117 ? 7.293 17.262 -27.583 1.00 63.25 117 GLN A C 1
ATOM 878 O O . GLN A 1 117 ? 7.346 16.638 -28.645 1.00 63.25 117 GLN A O 1
ATOM 883 N N . GLU A 1 118 ? 7.976 16.879 -26.504 1.00 64.62 118 GLU A N 1
ATOM 884 C CA . GLU A 1 118 ? 8.732 15.625 -26.440 1.00 64.62 118 GLU A CA 1
ATOM 885 C C . GLU A 1 118 ? 7.808 14.408 -26.537 1.00 64.62 118 GLU A C 1
ATOM 887 O O . GLU A 1 118 ? 8.073 13.500 -27.329 1.00 64.62 118 GLU A O 1
ATOM 892 N N . GLY A 1 119 ? 6.678 14.423 -25.825 1.00 55.91 119 GLY A N 1
ATOM 893 C CA . GLY A 1 119 ? 5.650 13.387 -25.913 1.00 55.91 119 GLY A CA 1
ATOM 894 C C . GLY A 1 119 ? 5.071 13.240 -27.324 1.00 55.91 119 GLY A C 1
ATOM 895 O O . GLY A 1 119 ? 4.977 12.129 -27.849 1.00 55.91 119 GLY A O 1
ATOM 896 N N . LEU A 1 120 ? 4.744 14.354 -27.983 1.00 63.66 120 LEU A N 1
ATOM 897 C CA . LEU A 1 120 ? 4.249 14.377 -29.361 1.00 63.66 120 LEU A CA 1
ATOM 898 C C . LEU A 1 120 ? 5.319 13.933 -30.365 1.00 63.66 120 LEU A C 1
ATOM 900 O O . LEU A 1 120 ? 5.009 13.153 -31.264 1.00 63.66 120 LEU A O 1
ATOM 904 N N . ARG A 1 121 ? 6.584 14.339 -30.192 1.00 67.19 121 ARG A N 1
ATOM 905 C CA . ARG A 1 121 ? 7.704 13.840 -31.011 1.00 67.19 121 ARG A CA 1
ATOM 906 C C . ARG A 1 121 ? 7.888 12.333 -30.865 1.00 67.19 121 ARG A C 1
ATOM 908 O O . ARG A 1 121 ? 8.057 11.650 -31.873 1.00 67.19 121 ARG A O 1
ATOM 915 N N . LEU A 1 122 ? 7.811 11.802 -29.647 1.00 59.38 122 LEU A N 1
ATOM 916 C CA . LEU A 1 122 ? 7.881 10.363 -29.379 1.00 59.38 122 LEU A CA 1
ATOM 917 C C . LEU A 1 122 ? 6.693 9.608 -30.001 1.00 59.38 122 LEU A C 1
ATOM 919 O O . LEU A 1 122 ? 6.863 8.511 -30.538 1.00 59.38 122 LEU A O 1
ATOM 923 N N . LEU A 1 123 ? 5.496 10.201 -29.989 1.00 56.66 123 LEU A N 1
ATOM 924 C CA . LEU A 1 123 ? 4.309 9.649 -30.648 1.00 56.66 123 LEU A CA 1
ATOM 925 C C . LEU A 1 123 ? 4.427 9.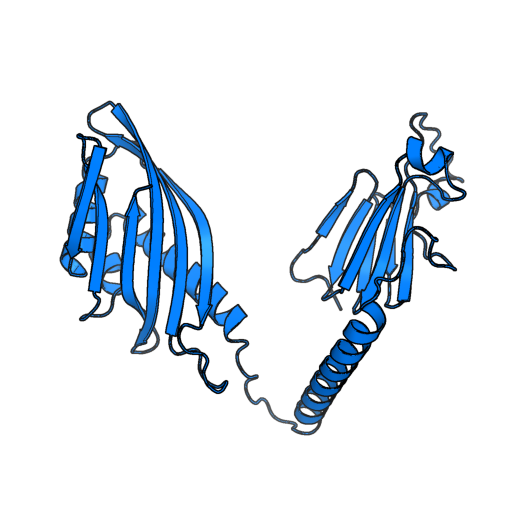679 -32.177 1.00 56.66 123 LEU A C 1
ATOM 927 O O . LEU A 1 123 ? 4.088 8.694 -32.830 1.00 56.66 123 LEU A O 1
ATOM 931 N N . GLU A 1 124 ? 4.948 10.757 -32.764 1.00 66.00 124 GLU A N 1
ATOM 932 C CA . GLU A 1 124 ? 5.222 10.831 -34.202 1.00 66.00 124 GLU A CA 1
ATOM 933 C C . GLU A 1 124 ? 6.316 9.853 -34.636 1.00 66.00 124 GLU A C 1
ATOM 935 O O . GLU A 1 124 ? 6.196 9.251 -35.704 1.00 66.00 124 GLU A O 1
ATOM 940 N N . GLN A 1 125 ? 7.345 9.640 -33.811 1.00 62.31 125 GLN A N 1
ATOM 941 C CA . GLN A 1 125 ? 8.366 8.614 -34.035 1.00 62.31 125 GLN A CA 1
ATOM 942 C C . GLN A 1 125 ? 7.761 7.204 -33.999 1.00 62.31 125 GLN A C 1
ATOM 944 O O . GLN A 1 125 ? 8.035 6.412 -34.899 1.00 62.31 125 GLN A O 1
ATOM 949 N N . ARG A 1 126 ? 6.853 6.909 -33.054 1.00 53.44 126 ARG A N 1
ATOM 950 C CA . ARG A 1 126 ? 6.076 5.651 -33.057 1.00 53.44 126 ARG A CA 1
ATOM 951 C C . ARG A 1 126 ? 5.146 5.525 -34.261 1.00 53.44 126 ARG A C 1
ATOM 953 O O . ARG A 1 126 ? 4.933 4.423 -34.744 1.00 53.44 126 ARG A O 1
ATOM 960 N N . ARG A 1 127 ? 4.569 6.630 -34.745 1.00 54.62 127 ARG A N 1
ATOM 961 C CA . ARG A 1 127 ? 3.631 6.612 -35.879 1.00 54.62 127 ARG A CA 1
ATOM 962 C C . ARG A 1 127 ? 4.341 6.466 -37.226 1.00 54.62 127 ARG A C 1
ATOM 964 O O . ARG A 1 127 ? 3.788 5.855 -38.133 1.00 54.62 127 ARG A O 1
ATOM 971 N N . LYS A 1 128 ? 5.550 7.022 -37.363 1.00 59.69 128 LYS A N 1
ATOM 972 C CA . LYS A 1 128 ? 6.417 6.861 -38.544 1.00 59.69 128 LYS A CA 1
ATOM 973 C C . LYS A 1 128 ? 7.165 5.522 -38.533 1.00 59.69 128 LYS A C 1
ATOM 975 O O . LYS A 1 128 ? 7.455 4.990 -39.599 1.00 59.69 128 LYS A O 1
ATOM 980 N N . GLY A 1 129 ? 7.415 4.950 -37.356 1.00 48.09 129 GLY A N 1
ATOM 981 C CA . GLY A 1 129 ? 7.863 3.569 -37.177 1.00 48.09 129 GLY A CA 1
ATOM 982 C C . GLY A 1 129 ? 6.687 2.594 -37.180 1.00 48.09 129 GLY A C 1
ATOM 983 O O . GLY A 1 129 ? 6.325 2.060 -36.138 1.00 48.09 129 GLY A O 1
ATOM 984 N N . GLY A 1 130 ? 6.061 2.373 -38.337 1.00 48.06 130 GLY A N 1
ATOM 985 C CA . GLY A 1 130 ? 5.056 1.321 -38.488 1.00 48.06 130 GLY A CA 1
ATOM 986 C C . GLY A 1 130 ? 5.647 -0.051 -38.152 1.00 48.06 130 GLY A C 1
ATOM 987 O O . GLY A 1 130 ? 6.399 -0.613 -38.941 1.00 48.06 130 GLY A O 1
ATOM 988 N N . GLY A 1 131 ? 5.310 -0.575 -36.975 1.00 36.28 131 GLY A N 1
ATOM 989 C CA . GLY A 1 131 ? 5.723 -1.894 -36.502 1.00 36.28 131 GLY A CA 1
ATOM 990 C C . GLY A 1 131 ? 5.748 -1.935 -34.979 1.00 36.28 131 GLY A C 1
ATOM 991 O O . GLY A 1 131 ? 6.455 -1.157 -34.349 1.00 36.28 131 GLY A O 1
ATOM 992 N N . ALA A 1 132 ? 4.945 -2.820 -34.388 1.00 46.38 132 ALA A N 1
ATOM 993 C CA . ALA A 1 132 ? 4.873 -3.038 -32.950 1.00 46.38 132 ALA A CA 1
ATOM 994 C C . ALA A 1 132 ? 6.271 -3.275 -32.348 1.00 46.38 132 ALA A C 1
ATOM 996 O O . ALA A 1 132 ? 6.842 -4.353 -32.480 1.00 46.38 132 ALA A O 1
ATOM 997 N N . ALA A 1 133 ? 6.799 -2.263 -31.665 1.00 38.06 133 ALA A N 1
ATOM 998 C CA . ALA A 1 133 ? 7.955 -2.370 -30.791 1.00 38.06 133 ALA A CA 1
ATOM 999 C C . ALA A 1 133 ? 7.536 -1.857 -29.410 1.00 38.06 133 ALA A C 1
ATOM 1001 O O . ALA A 1 133 ? 6.965 -0.771 -29.285 1.00 38.06 133 ALA A O 1
ATOM 1002 N N . ALA A 1 134 ? 7.744 -2.698 -28.395 1.00 40.88 134 ALA A N 1
ATOM 1003 C CA . ALA A 1 134 ? 7.336 -2.481 -27.015 1.00 40.88 134 ALA A CA 1
ATOM 1004 C C . ALA A 1 134 ? 7.754 -1.089 -26.512 1.00 40.88 134 ALA A C 1
ATOM 1006 O O . ALA A 1 134 ? 8.913 -0.692 -26.627 1.00 40.88 134 ALA A O 1
ATOM 1007 N N . ALA A 1 135 ? 6.790 -0.345 -25.967 1.00 40.72 135 ALA A N 1
ATOM 1008 C CA . ALA A 1 135 ? 7.051 0.937 -25.327 1.00 40.72 135 ALA A CA 1
ATOM 1009 C C . ALA A 1 135 ? 8.023 0.751 -24.141 1.00 40.72 135 ALA A C 1
ATOM 1011 O O . ALA A 1 135 ? 7.932 -0.272 -23.457 1.00 40.72 135 ALA A O 1
ATOM 1012 N N . PRO A 1 136 ? 8.912 1.723 -23.858 1.00 46.44 136 PRO A N 1
ATOM 1013 C CA . PRO A 1 136 ? 9.699 1.710 -22.631 1.00 46.44 136 PRO A CA 1
ATOM 1014 C C . PRO A 1 136 ? 8.745 1.643 -21.436 1.00 46.44 136 PRO A C 1
ATOM 1016 O O . PRO A 1 136 ? 7.805 2.437 -21.357 1.00 46.44 136 PRO A O 1
ATOM 1019 N N . LEU A 1 137 ? 8.957 0.673 -20.545 1.00 53.44 137 LEU A N 1
ATOM 1020 C CA . LEU A 1 137 ? 8.235 0.565 -19.281 1.00 53.44 137 LEU A CA 1
ATOM 1021 C C . LEU A 1 137 ? 8.402 1.886 -18.525 1.00 53.44 137 LEU A C 1
ATOM 1023 O O . LEU A 1 137 ? 9.531 2.268 -18.213 1.00 53.44 137 LEU A O 1
ATOM 1027 N N . ASP A 1 138 ? 7.296 2.560 -18.203 1.00 64.44 138 ASP A N 1
ATOM 1028 C CA . ASP A 1 138 ? 7.308 3.496 -17.084 1.00 64.44 138 ASP A CA 1
ATOM 1029 C C . ASP A 1 138 ? 7.645 2.670 -15.841 1.00 64.44 138 ASP A C 1
ATOM 1031 O O . ASP A 1 138 ? 6.819 1.941 -15.289 1.00 64.44 138 ASP A O 1
ATOM 1035 N N . CYS A 1 139 ? 8.922 2.716 -15.478 1.00 70.56 139 CYS A N 1
ATOM 1036 C CA . CYS A 1 139 ? 9.506 1.919 -14.418 1.00 70.56 139 CYS A CA 1
ATOM 1037 C C . CYS A 1 139 ? 8.835 2.235 -13.070 1.00 70.56 139 CYS A C 1
ATOM 1039 O O . CYS A 1 139 ? 8.723 1.348 -12.234 1.00 70.56 139 CYS A O 1
ATOM 1041 N N . ASN A 1 140 ? 8.280 3.438 -12.880 1.00 71.94 140 ASN A N 1
ATOM 1042 C CA . ASN A 1 140 ? 7.566 3.788 -11.650 1.00 71.94 140 ASN A CA 1
ATOM 1043 C C . ASN A 1 140 ? 6.198 3.101 -11.560 1.00 71.94 140 ASN A C 1
ATOM 1045 O O . ASN A 1 140 ? 5.875 2.493 -10.535 1.00 71.94 140 ASN A O 1
ATOM 1049 N N . ALA A 1 141 ? 5.411 3.149 -12.638 1.00 76.25 141 ALA A N 1
ATOM 1050 C CA . ALA A 1 141 ? 4.130 2.448 -12.699 1.00 76.25 141 ALA A CA 1
ATOM 1051 C C . ALA A 1 141 ? 4.335 0.926 -12.584 1.00 76.25 141 ALA A C 1
ATOM 1053 O O . ALA A 1 141 ? 3.713 0.271 -11.748 1.00 76.25 141 ALA A O 1
ATOM 1054 N N . ALA A 1 142 ? 5.299 0.382 -13.334 1.00 83.94 142 ALA A N 1
ATOM 1055 C CA . ALA A 1 142 ? 5.653 -1.033 -13.279 1.00 83.94 142 ALA A CA 1
ATOM 1056 C C . ALA A 1 142 ? 6.162 -1.465 -11.890 1.00 83.94 142 ALA A C 1
ATOM 1058 O O . ALA A 1 142 ? 5.831 -2.559 -11.432 1.00 83.94 142 ALA A O 1
ATOM 1059 N N . ALA A 1 143 ? 6.932 -0.620 -11.195 1.00 88.12 143 ALA A N 1
ATOM 1060 C CA . ALA A 1 143 ? 7.387 -0.877 -9.829 1.00 88.12 143 ALA A CA 1
ATOM 1061 C C . ALA A 1 143 ? 6.221 -0.904 -8.834 1.00 88.12 143 ALA A C 1
ATOM 1063 O O . ALA A 1 143 ? 6.161 -1.795 -7.987 1.00 88.12 143 ALA A O 1
ATOM 1064 N N . THR A 1 144 ? 5.269 0.023 -8.962 1.00 88.69 144 THR A N 1
ATOM 1065 C CA . THR A 1 144 ? 4.071 0.061 -8.110 1.00 88.69 144 THR A CA 1
ATOM 1066 C C . THR A 1 144 ? 3.214 -1.192 -8.295 1.00 88.69 144 THR A C 1
ATOM 1068 O O . THR A 1 144 ? 2.800 -1.810 -7.311 1.00 88.69 144 THR A O 1
ATOM 1071 N N . ASP A 1 145 ? 2.980 -1.610 -9.540 1.00 91.12 145 ASP A N 1
ATOM 1072 C CA . ASP A 1 145 ? 2.199 -2.815 -9.836 1.00 91.12 145 ASP A CA 1
ATOM 1073 C C . ASP A 1 145 ? 2.916 -4.089 -9.376 1.00 91.12 145 ASP A C 1
ATOM 1075 O O . ASP A 1 145 ? 2.293 -4.994 -8.811 1.00 91.12 145 ASP A O 1
ATOM 1079 N N . THR A 1 146 ? 4.240 -4.137 -9.543 1.00 93.06 146 THR A N 1
ATOM 1080 C CA . THR A 1 146 ? 5.086 -5.227 -9.038 1.00 93.06 146 THR A CA 1
ATOM 1081 C C . THR A 1 146 ? 4.992 -5.334 -7.518 1.00 93.06 146 THR A C 1
ATOM 1083 O O . THR A 1 146 ? 4.752 -6.424 -7.001 1.00 93.06 146 THR A O 1
ATOM 1086 N N . ALA A 1 147 ? 5.110 -4.212 -6.801 1.00 93.69 147 ALA A N 1
ATOM 1087 C CA . ALA A 1 147 ? 5.015 -4.162 -5.345 1.00 93.69 147 ALA A CA 1
ATOM 1088 C C . ALA A 1 147 ? 3.664 -4.687 -4.840 1.00 93.69 147 ALA A C 1
ATOM 1090 O O . ALA A 1 147 ? 3.621 -5.579 -3.995 1.00 93.69 147 ALA A O 1
ATOM 1091 N N . LYS A 1 148 ? 2.554 -4.190 -5.403 1.00 95.50 148 LYS A N 1
ATOM 1092 C CA . LYS A 1 148 ? 1.197 -4.636 -5.041 1.00 95.50 148 LYS A CA 1
ATOM 1093 C C . LYS A 1 148 ? 0.985 -6.120 -5.327 1.00 95.50 148 LYS A C 1
ATOM 1095 O O . LYS A 1 148 ? 0.421 -6.828 -4.496 1.00 95.50 148 LYS A O 1
ATOM 1100 N N . THR A 1 149 ? 1.450 -6.591 -6.483 1.00 96.75 149 THR A N 1
ATOM 1101 C CA . THR A 1 149 ? 1.324 -7.998 -6.879 1.00 96.75 149 THR A CA 1
ATOM 1102 C C . THR A 1 149 ? 2.103 -8.907 -5.934 1.00 96.75 149 THR A C 1
ATOM 1104 O O . THR A 1 149 ? 1.556 -9.897 -5.451 1.00 96.75 149 THR A O 1
ATOM 1107 N N . TRP A 1 150 ? 3.359 -8.565 -5.639 1.00 97.62 150 TRP A N 1
ATOM 1108 C CA . TRP A 1 150 ? 4.213 -9.359 -4.761 1.00 97.62 150 TRP A CA 1
ATOM 1109 C C . TRP A 1 150 ? 3.690 -9.373 -3.316 1.00 97.62 150 TRP A C 1
ATOM 1111 O O . TRP A 1 150 ? 3.546 -10.451 -2.743 1.00 97.62 150 TRP A O 1
ATOM 1121 N N . ILE A 1 151 ? 3.293 -8.217 -2.760 1.00 97.94 151 ILE A N 1
ATOM 1122 C CA . ILE A 1 151 ? 2.688 -8.139 -1.416 1.00 97.94 151 ILE A CA 1
ATOM 1123 C C . ILE A 1 151 ? 1.396 -8.957 -1.348 1.00 97.94 151 ILE A C 1
ATOM 1125 O O . ILE A 1 151 ? 1.199 -9.706 -0.397 1.00 97.94 151 ILE A O 1
ATOM 1129 N N . GLY A 1 152 ? 0.541 -8.894 -2.373 1.00 96.31 152 GLY A N 1
ATOM 1130 C CA . GLY A 1 152 ? -0.672 -9.711 -2.422 1.00 96.31 152 GLY A CA 1
ATOM 1131 C C . GLY A 1 152 ? -0.383 -11.217 -2.422 1.00 96.31 152 GLY A C 1
ATOM 1132 O O . GLY A 1 152 ? -1.091 -11.984 -1.770 1.00 96.31 152 GLY A O 1
ATOM 1133 N N . GLN A 1 153 ? 0.672 -11.657 -3.115 1.00 97.44 153 GLN A N 1
ATOM 1134 C CA . GLN A 1 153 ? 1.114 -13.056 -3.089 1.00 97.44 153 GLN A CA 1
ATOM 1135 C C . GLN A 1 153 ? 1.664 -13.456 -1.715 1.00 97.44 153 GLN A C 1
ATOM 1137 O O . GLN A 1 153 ? 1.342 -14.547 -1.236 1.00 97.44 153 GLN A O 1
ATOM 1142 N N . PHE A 1 154 ? 2.449 -12.577 -1.089 1.00 96.88 154 PHE A N 1
ATOM 1143 C CA . PHE A 1 154 ? 3.012 -12.779 0.244 1.00 96.88 154 PHE A CA 1
ATOM 1144 C C . PHE A 1 154 ? 1.912 -12.892 1.303 1.00 96.88 154 PHE A C 1
ATOM 1146 O O . PHE A 1 154 ? 1.815 -13.921 1.971 1.00 96.88 154 PHE A O 1
ATOM 1153 N N . ASP A 1 155 ? 0.999 -11.922 1.364 1.00 95.25 155 ASP A N 1
ATOM 1154 C CA . ASP A 1 155 ? -0.134 -11.923 2.294 1.00 95.25 155 ASP A CA 1
ATOM 1155 C C . ASP A 1 155 ? -1.014 -13.167 2.103 1.00 95.25 155 ASP A C 1
ATOM 1157 O O . ASP A 1 155 ? -1.438 -13.806 3.066 1.00 95.25 155 ASP A O 1
ATOM 1161 N N . ALA A 1 156 ? -1.247 -13.581 0.853 1.00 94.44 156 ALA A N 1
ATOM 1162 C CA . ALA A 1 156 ? -2.016 -14.786 0.572 1.00 94.44 156 ALA A CA 1
ATOM 1163 C C . ALA A 1 156 ? -1.293 -16.073 1.019 1.00 94.44 156 ALA A C 1
ATOM 1165 O O . ALA A 1 156 ? -1.954 -17.023 1.443 1.00 94.44 156 ALA A O 1
ATOM 1166 N N . ALA A 1 157 ? 0.039 -16.136 0.924 1.00 94.62 157 ALA A N 1
ATOM 1167 C CA . ALA A 1 157 ? 0.828 -17.265 1.424 1.00 94.62 157 ALA A CA 1
ATOM 1168 C C . ALA A 1 157 ? 0.790 -17.346 2.960 1.00 94.62 157 ALA A C 1
ATOM 1170 O O . ALA A 1 157 ? 0.542 -18.422 3.511 1.00 94.62 157 ALA A O 1
ATOM 1171 N N . ILE A 1 158 ? 0.933 -16.201 3.633 1.00 91.38 158 ILE A N 1
ATOM 1172 C CA . ILE A 1 158 ? 0.827 -16.053 5.090 1.00 91.38 158 ILE A CA 1
ATOM 1173 C C . ILE A 1 158 ? -0.568 -16.473 5.575 1.00 91.38 158 ILE A C 1
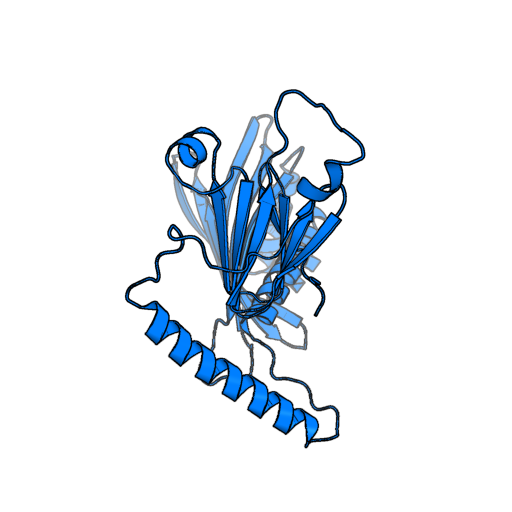ATOM 1175 O O . ILE A 1 158 ? -0.690 -17.346 6.436 1.00 91.38 158 ILE A O 1
ATOM 1179 N N . ALA A 1 159 ? -1.632 -15.960 4.950 1.00 90.31 159 ALA A N 1
ATOM 1180 C CA . ALA A 1 159 ? -3.013 -16.303 5.293 1.00 90.31 159 ALA A CA 1
ATOM 1181 C C . ALA A 1 159 ? -3.318 -17.804 5.131 1.00 90.31 159 ALA A C 1
ATOM 1183 O O . ALA A 1 159 ? -4.016 -18.392 5.959 1.00 90.31 159 ALA A O 1
ATOM 1184 N N . ARG A 1 160 ? -2.768 -18.450 4.092 1.00 92.62 160 ARG A N 1
ATOM 1185 C CA . ARG A 1 160 ? -2.890 -19.906 3.881 1.00 92.62 160 ARG A CA 1
ATOM 1186 C C . ARG A 1 160 ? -1.982 -20.741 4.783 1.00 92.62 160 ARG A C 1
ATOM 1188 O O . ARG A 1 160 ? -2.088 -21.965 4.761 1.00 92.62 160 ARG A O 1
ATOM 1195 N N . LYS A 1 161 ? -1.115 -20.105 5.572 1.00 92.25 161 LYS A N 1
ATOM 1196 C CA . LYS A 1 161 ? -0.091 -20.756 6.396 1.00 92.25 161 LYS A CA 1
ATOM 1197 C C . LYS A 1 161 ? 0.845 -21.653 5.575 1.00 92.25 161 LYS A C 1
ATOM 1199 O O . LYS A 1 161 ? 1.250 -22.725 6.020 1.00 92.25 161 LYS A O 1
ATOM 1204 N N . ASP A 1 162 ? 1.156 -21.217 4.356 1.00 94.81 162 ASP A N 1
ATOM 1205 C CA . ASP A 1 162 ? 1.919 -21.977 3.368 1.00 94.81 162 ASP A CA 1
ATOM 1206 C C . ASP A 1 162 ? 3.386 -21.530 3.367 1.00 94.81 162 ASP A C 1
ATOM 1208 O O . ASP A 1 162 ? 3.788 -20.651 2.602 1.00 94.81 162 ASP A O 1
ATOM 1212 N N . ALA A 1 163 ? 4.188 -22.145 4.243 1.00 93.62 163 ALA A N 1
ATOM 1213 C CA . ALA A 1 16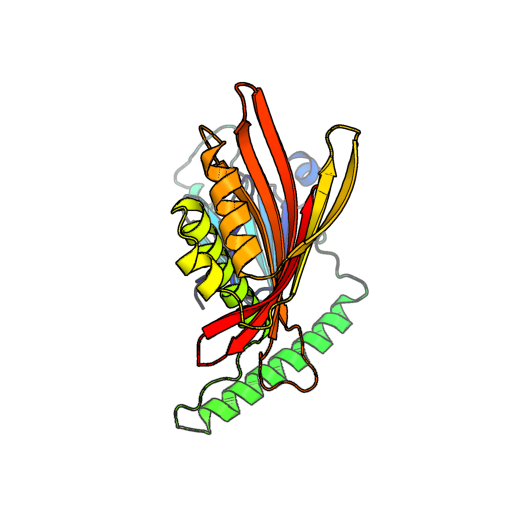3 ? 5.611 -21.831 4.386 1.00 93.62 163 ALA A CA 1
ATOM 1214 C C . ALA A 1 163 ? 6.373 -21.985 3.059 1.00 93.62 163 ALA A C 1
ATOM 1216 O O . ALA A 1 163 ? 7.204 -21.150 2.714 1.00 93.62 163 ALA A O 1
ATOM 1217 N N . LYS A 1 164 ? 6.034 -22.995 2.248 1.00 95.00 164 LYS A N 1
ATOM 1218 C CA . LYS A 1 164 ? 6.682 -23.220 0.951 1.00 95.00 164 LYS A CA 1
ATOM 1219 C C . LYS A 1 164 ? 6.388 -22.086 -0.031 1.00 95.00 164 LYS A C 1
ATOM 1221 O O . LYS A 1 164 ? 7.282 -21.679 -0.773 1.00 95.00 164 LYS A O 1
ATOM 1226 N N . ALA A 1 165 ? 5.154 -21.582 -0.052 1.00 94.38 165 ALA A N 1
ATOM 1227 C CA . ALA A 1 165 ? 4.803 -20.425 -0.868 1.00 94.38 165 ALA A CA 1
ATOM 1228 C C . ALA A 1 165 ? 5.494 -19.144 -0.382 1.00 94.38 165 ALA A C 1
ATOM 1230 O O . ALA A 1 165 ? 5.908 -18.350 -1.223 1.00 94.38 165 ALA A O 1
ATOM 1231 N N . VAL A 1 166 ? 5.671 -18.969 0.934 1.00 94.00 166 VAL A N 1
ATOM 1232 C CA . VAL A 1 166 ? 6.461 -17.858 1.490 1.00 94.00 166 VAL A CA 1
ATOM 1233 C C . VAL A 1 166 ? 7.911 -17.948 1.013 1.00 94.00 166 VAL A C 1
ATOM 1235 O O . VAL A 1 166 ? 8.387 -17.021 0.367 1.00 94.00 166 VAL A O 1
ATOM 1238 N N . VAL A 1 167 ? 8.585 -19.083 1.221 1.00 96.06 167 VAL A N 1
ATOM 1239 C CA . VAL A 1 167 ? 9.979 -19.300 0.785 1.00 96.06 167 VAL A CA 1
ATOM 1240 C C . VAL A 1 167 ? 10.151 -19.050 -0.716 1.00 96.06 167 VAL A C 1
ATOM 1242 O O . VAL A 1 167 ? 11.146 -18.469 -1.146 1.00 96.06 167 VAL A O 1
ATOM 1245 N N . ALA A 1 168 ? 9.168 -19.442 -1.533 1.00 95.69 168 ALA A N 1
ATOM 1246 C CA . ALA A 1 168 ? 9.204 -19.264 -2.984 1.00 95.69 168 ALA A CA 1
ATOM 1247 C C . ALA A 1 168 ? 9.147 -17.796 -3.453 1.00 95.69 168 ALA A C 1
ATOM 1249 O O . ALA A 1 168 ? 9.424 -17.542 -4.626 1.00 95.69 168 ALA A O 1
ATOM 1250 N N . LEU A 1 169 ? 8.796 -16.850 -2.574 1.00 97.12 169 LEU A N 1
ATOM 1251 C CA . LEU A 1 169 ? 8.791 -15.408 -2.850 1.00 97.12 169 LEU A CA 1
ATOM 1252 C C . LEU A 1 169 ? 10.127 -14.727 -2.521 1.00 97.12 169 LEU A C 1
ATOM 1254 O O . LEU A 1 169 ? 10.297 -13.549 -2.838 1.00 97.12 169 LEU A O 1
ATOM 1258 N N . PHE A 1 170 ? 11.073 -15.458 -1.926 1.00 97.06 170 PHE A N 1
ATOM 1259 C CA . PHE A 1 170 ? 12.383 -14.963 -1.511 1.00 97.06 170 PHE A CA 1
ATOM 1260 C C . PHE A 1 170 ? 13.503 -15.660 -2.290 1.00 97.06 170 PHE A C 1
ATOM 1262 O O . PHE A 1 170 ? 13.488 -16.875 -2.523 1.00 97.06 170 PHE A O 1
ATOM 1269 N N . ALA A 1 171 ? 14.510 -14.884 -2.687 1.00 94.50 171 ALA A N 1
ATOM 1270 C CA . ALA A 1 171 ? 15.713 -15.417 -3.309 1.00 94.50 171 ALA A CA 1
ATOM 1271 C C . ALA A 1 171 ? 16.468 -16.318 -2.320 1.00 94.50 171 ALA A C 1
ATOM 1273 O O . ALA A 1 171 ? 16.368 -16.150 -1.108 1.00 94.50 171 ALA A O 1
ATOM 1274 N N . ALA A 1 172 ? 17.242 -17.282 -2.824 1.00 91.38 172 ALA A N 1
ATOM 1275 C CA . ALA A 1 172 ? 17.963 -18.228 -1.963 1.00 91.38 172 ALA A CA 1
ATOM 1276 C C . ALA A 1 172 ? 18.996 -17.559 -1.044 1.00 91.38 172 ALA A C 1
ATOM 1278 O O . ALA A 1 172 ? 19.306 -18.088 0.013 1.00 91.38 172 ALA A O 1
ATOM 1279 N N . ASN A 1 173 ? 19.503 -16.398 -1.449 1.00 84.75 173 ASN A N 1
ATOM 1280 C CA . ASN A 1 173 ? 20.455 -15.575 -0.712 1.00 84.75 173 ASN A CA 1
ATOM 1281 C C . ASN A 1 173 ? 19.803 -14.330 -0.086 1.00 84.75 173 ASN A C 1
ATOM 1283 O O . ASN A 1 173 ? 20.492 -13.335 0.133 1.00 84.75 173 ASN A O 1
ATOM 1287 N N . ALA A 1 174 ? 18.484 -14.341 0.120 1.00 89.56 174 ALA A N 1
ATOM 1288 C CA . ALA A 1 174 ? 17.787 -13.201 0.691 1.00 89.56 174 ALA A CA 1
ATOM 1289 C C . ALA A 1 174 ? 18.224 -12.953 2.139 1.00 89.56 174 ALA A C 1
ATOM 1291 O O . ALA A 1 174 ? 18.354 -13.896 2.915 1.00 89.56 174 ALA A O 1
ATOM 1292 N N . THR A 1 175 ? 18.398 -11.686 2.510 1.00 89.00 175 THR A N 1
ATOM 1293 C CA . THR A 1 175 ? 18.651 -11.297 3.904 1.00 89.00 175 THR A CA 1
ATOM 1294 C C . THR A 1 175 ? 17.376 -10.758 4.529 1.00 89.00 175 THR A C 1
ATOM 1296 O O . THR A 1 175 ? 16.764 -9.842 3.966 1.00 89.00 175 THR A O 1
ATOM 1299 N N . VAL A 1 176 ? 16.996 -11.279 5.692 1.00 90.94 176 VAL A N 1
ATOM 1300 C CA . VAL A 1 176 ? 15.807 -10.835 6.421 1.00 90.94 176 VAL A CA 1
ATOM 1301 C C . VAL A 1 176 ? 16.228 -10.284 7.776 1.00 90.94 176 VAL A C 1
ATOM 1303 O O . VAL A 1 176 ? 16.926 -10.959 8.522 1.00 90.94 176 VAL A O 1
ATOM 1306 N N . HIS A 1 177 ? 15.783 -9.074 8.100 1.00 89.06 177 HIS A N 1
ATOM 1307 C CA . HIS A 1 177 ? 16.027 -8.438 9.390 1.00 89.06 177 HIS A CA 1
ATOM 1308 C C . HIS A 1 177 ? 14.702 -8.048 10.046 1.00 89.06 177 HIS A C 1
ATOM 1310 O O . HIS A 1 177 ? 13.886 -7.343 9.452 1.00 89.06 177 HIS A O 1
ATOM 1316 N N . ALA A 1 178 ? 14.474 -8.479 11.280 1.00 84.94 178 ALA A N 1
ATOM 1317 C CA . ALA A 1 178 ? 13.261 -8.172 12.024 1.00 84.94 178 ALA A CA 1
ATOM 1318 C C . ALA A 1 178 ? 13.598 -7.459 13.329 1.00 84.94 178 ALA A C 1
ATOM 1320 O O . ALA A 1 178 ? 14.317 -7.998 14.162 1.00 84.94 178 ALA A O 1
ATOM 1321 N N . THR A 1 179 ? 13.034 -6.271 13.534 1.00 85.75 179 THR A N 1
ATOM 1322 C CA . THR A 1 179 ? 13.081 -5.535 14.797 1.00 85.75 179 THR A CA 1
ATOM 1323 C C . THR A 1 179 ? 11.704 -5.572 15.452 1.00 85.75 179 THR A C 1
ATOM 1325 O O . THR A 1 179 ? 10.746 -4.968 14.968 1.00 85.75 179 THR A O 1
ATOM 1328 N N . VAL A 1 180 ? 11.597 -6.289 16.568 1.00 83.06 180 VAL A N 1
ATOM 1329 C CA . VAL A 1 180 ? 10.346 -6.516 17.306 1.00 83.06 180 VAL A CA 1
ATOM 1330 C C . VAL A 1 180 ? 10.406 -5.880 18.685 1.00 83.06 180 VAL A C 1
ATOM 1332 O O . VAL A 1 180 ? 11.479 -5.748 19.273 1.00 83.06 180 VAL A O 1
ATOM 1335 N N . ARG A 1 181 ? 9.252 -5.505 19.238 1.00 78.44 181 ARG A N 1
ATOM 1336 C CA . ARG A 1 181 ? 9.155 -5.062 20.627 1.00 78.44 181 ARG A CA 1
ATOM 1337 C C . ARG A 1 181 ? 8.982 -6.240 21.566 1.00 78.44 181 ARG A C 1
ATOM 1339 O O . ARG A 1 181 ? 8.106 -7.084 21.394 1.00 78.44 181 ARG A O 1
ATOM 1346 N N . THR A 1 182 ? 9.803 -6.264 22.602 1.00 76.06 182 THR A N 1
ATOM 1347 C CA . THR A 1 182 ? 9.736 -7.242 23.681 1.00 76.06 182 THR A CA 1
ATOM 1348 C C . THR A 1 182 ? 8.754 -6.787 24.761 1.00 76.06 182 THR A C 1
ATOM 1350 O O . THR A 1 182 ? 8.394 -5.613 24.862 1.00 76.06 182 THR A O 1
ATOM 1353 N N . GLY A 1 183 ? 8.291 -7.726 25.593 1.00 68.31 183 GLY A N 1
ATOM 1354 C CA . GLY A 1 183 ? 7.297 -7.448 26.640 1.00 68.31 183 GLY A CA 1
ATOM 1355 C C . GLY A 1 183 ? 7.748 -6.448 27.716 1.00 68.31 183 GLY A C 1
ATOM 1356 O O . GLY A 1 183 ? 6.909 -5.935 28.450 1.00 68.31 183 GLY A O 1
ATOM 1357 N N . ASP A 1 184 ? 9.047 -6.149 27.799 1.00 76.44 184 ASP A N 1
ATOM 1358 C CA . ASP A 1 184 ? 9.640 -5.115 28.659 1.00 76.44 184 ASP A CA 1
ATOM 1359 C C . ASP A 1 184 ? 9.715 -3.728 27.984 1.00 76.44 184 ASP A C 1
ATOM 1361 O O . ASP A 1 184 ? 10.285 -2.796 28.549 1.00 76.44 184 ASP A O 1
ATOM 1365 N N . GLY A 1 185 ? 9.145 -3.580 26.782 1.00 72.25 185 GLY A N 1
ATOM 1366 C CA . GLY A 1 185 ? 9.104 -2.328 26.024 1.00 72.25 185 GLY A CA 1
ATOM 1367 C C . GLY A 1 185 ? 10.387 -2.003 25.256 1.00 72.25 185 GLY A C 1
ATOM 1368 O O . GLY A 1 185 ? 10.457 -0.950 24.623 1.00 72.25 185 GLY A O 1
ATOM 1369 N N . LYS A 1 186 ? 11.396 -2.883 25.287 1.00 81.62 186 LYS A N 1
ATOM 1370 C CA . LYS A 1 186 ? 12.615 -2.745 24.479 1.00 81.62 186 LYS A CA 1
ATOM 1371 C C . LYS A 1 186 ? 12.406 -3.299 23.072 1.00 81.62 186 LYS A C 1
ATOM 1373 O O . LYS A 1 186 ? 11.378 -3.897 22.765 1.00 81.62 186 LYS A O 1
ATOM 1378 N N . THR A 1 187 ? 13.387 -3.081 22.206 1.00 82.94 187 THR A N 1
ATOM 1379 C CA . THR A 1 187 ? 13.446 -3.685 20.874 1.00 82.94 187 THR A CA 1
ATOM 1380 C C . THR A 1 187 ? 14.489 -4.793 20.844 1.00 82.94 187 THR A C 1
ATOM 1382 O O . THR A 1 187 ? 15.590 -4.621 21.368 1.00 82.94 187 THR A O 1
ATOM 1385 N N . ALA A 1 188 ? 14.152 -5.905 20.203 1.00 80.69 188 ALA A N 1
ATOM 1386 C CA . ALA A 1 188 ? 15.080 -6.967 19.850 1.00 80.69 188 ALA A CA 1
ATOM 1387 C C . ALA A 1 188 ? 15.159 -7.065 18.328 1.00 80.69 188 ALA A C 1
ATOM 1389 O O . ALA A 1 188 ? 14.129 -7.010 17.655 1.00 80.69 188 ALA A O 1
ATOM 1390 N N . SER A 1 189 ? 16.371 -7.219 17.807 1.00 85.94 189 SER A N 1
ATOM 1391 C CA . SER A 1 189 ? 16.614 -7.411 16.382 1.00 85.94 189 SER A CA 1
ATOM 1392 C C . SER A 1 189 ? 17.085 -8.836 16.124 1.00 85.94 189 SER A C 1
ATOM 1394 O O . SER A 1 189 ? 17.861 -9.385 16.908 1.00 85.94 189 SER A O 1
ATOM 1396 N N . LEU A 1 190 ? 16.601 -9.426 15.039 1.00 84.75 190 LEU A N 1
ATOM 1397 C CA . LEU A 1 190 ? 16.917 -10.782 14.622 1.00 84.75 190 LEU A CA 1
ATOM 1398 C C . LEU A 1 190 ? 17.201 -10.790 13.124 1.00 84.75 190 LEU A C 1
ATOM 1400 O O . LEU A 1 190 ? 16.398 -10.279 12.342 1.00 84.75 190 LEU A O 1
ATOM 1404 N N . ASP A 1 191 ? 18.320 -11.394 12.749 1.00 86.12 191 ASP A N 1
ATOM 1405 C CA . ASP A 1 191 ? 18.594 -11.755 11.366 1.00 86.12 191 ASP A CA 1
ATOM 1406 C C . ASP A 1 191 ? 18.072 -13.170 11.129 1.00 86.12 191 ASP A C 1
ATOM 1408 O O . ASP A 1 191 ? 18.304 -14.064 11.943 1.00 86.12 191 ASP A O 1
ATOM 1412 N N . LEU A 1 192 ? 17.336 -13.341 10.038 1.00 84.06 192 LEU A N 1
ATOM 1413 C CA . LEU A 1 192 ? 16.703 -14.589 9.638 1.00 84.06 192 LEU A CA 1
ATOM 1414 C C . LEU A 1 192 ? 17.106 -14.913 8.202 1.00 84.06 192 LEU A C 1
ATOM 1416 O O . LEU A 1 192 ? 17.262 -14.015 7.363 1.00 84.06 192 LEU A O 1
ATOM 1420 N N . ASP A 1 193 ? 17.203 -16.198 7.890 1.00 90.25 193 ASP A N 1
ATOM 1421 C CA . ASP A 1 193 ? 17.086 -16.629 6.502 1.00 90.25 193 ASP A CA 1
ATOM 1422 C C . ASP A 1 193 ? 15.607 -16.758 6.073 1.00 90.25 193 ASP A C 1
ATOM 1424 O O . ASP A 1 193 ? 14.666 -16.545 6.847 1.00 90.25 193 ASP A O 1
ATOM 1428 N N . ARG A 1 194 ? 15.373 -17.051 4.789 1.00 91.50 194 ARG A N 1
ATOM 1429 C CA . ARG A 1 194 ? 14.013 -17.140 4.230 1.00 91.50 194 ARG A CA 1
ATOM 1430 C C . ARG A 1 194 ? 13.203 -18.324 4.769 1.00 91.50 194 ARG A C 1
ATOM 1432 O O . ARG A 1 194 ? 11.974 -18.246 4.782 1.00 91.50 194 ARG A O 1
ATOM 1439 N N . ASP A 1 195 ? 13.871 -19.415 5.131 1.00 90.88 195 ASP A N 1
ATOM 1440 C CA . ASP A 1 195 ? 13.235 -20.634 5.618 1.00 90.88 195 ASP A CA 1
ATOM 1441 C C . ASP A 1 195 ? 12.837 -20.419 7.086 1.00 90.88 195 ASP A C 1
ATOM 1443 O O . ASP A 1 195 ? 11.680 -20.635 7.451 1.00 90.88 195 ASP A O 1
ATOM 1447 N N . GLU A 1 196 ? 13.734 -19.840 7.890 1.00 87.50 196 GLU A N 1
ATOM 1448 C CA . GLU A 1 196 ? 13.456 -19.416 9.265 1.00 87.50 196 GLU A CA 1
ATOM 1449 C C . GLU A 1 196 ? 12.346 -18.360 9.340 1.00 87.50 196 GLU A C 1
ATOM 1451 O O . GLU A 1 196 ? 11.464 -18.462 10.196 1.00 87.50 196 GLU A O 1
ATOM 1456 N N . LEU A 1 197 ? 12.340 -17.369 8.436 1.00 89.88 197 LEU A N 1
ATOM 1457 C CA . LEU A 1 197 ? 11.244 -16.402 8.322 1.00 89.88 197 LEU A CA 1
ATOM 1458 C C . LEU A 1 197 ? 9.908 -17.122 8.121 1.00 89.88 197 LEU A C 1
ATOM 1460 O O . LEU A 1 197 ? 8.957 -16.875 8.863 1.00 89.88 197 LEU A O 1
ATOM 1464 N N . ALA A 1 198 ? 9.832 -18.008 7.126 1.00 89.56 198 ALA A N 1
ATOM 1465 C CA . ALA A 1 198 ? 8.598 -18.704 6.792 1.00 89.56 198 ALA A CA 1
ATOM 1466 C C . ALA A 1 198 ? 8.101 -19.558 7.965 1.00 89.56 198 ALA A C 1
ATOM 1468 O O . ALA A 1 198 ? 6.942 -19.436 8.373 1.00 89.56 198 ALA A O 1
ATOM 1469 N N . ASP A 1 199 ? 8.977 -20.377 8.547 1.00 88.75 199 ASP A N 1
ATOM 1470 C CA . ASP A 1 199 ? 8.628 -21.248 9.666 1.00 88.75 199 ASP A CA 1
ATOM 1471 C C . ASP A 1 199 ? 8.219 -20.447 10.907 1.00 88.75 199 ASP A C 1
ATOM 1473 O O . ASP A 1 199 ? 7.208 -20.773 11.541 1.00 88.75 199 ASP A O 1
ATOM 1477 N N . SER A 1 200 ? 8.934 -19.361 11.218 1.00 86.50 200 SER A N 1
ATOM 1478 C CA . SER A 1 200 ? 8.626 -18.466 12.338 1.00 86.50 200 SER A CA 1
ATOM 1479 C C . SER A 1 200 ? 7.269 -17.782 12.164 1.00 86.50 200 SER A C 1
ATOM 1481 O O . SER A 1 200 ? 6.428 -17.834 13.067 1.00 86.50 200 SER A O 1
ATOM 1483 N N . SER A 1 201 ? 6.986 -17.223 10.981 1.00 86.94 201 SER A N 1
ATOM 1484 C CA . SER A 1 201 ? 5.690 -16.607 10.680 1.00 86.94 201 SER A CA 1
ATOM 1485 C C . SER A 1 201 ? 4.543 -17.614 10.791 1.00 86.94 201 SER A C 1
ATOM 1487 O O . SER A 1 201 ? 3.515 -17.329 11.412 1.00 86.94 201 SER A O 1
ATOM 1489 N N . ILE A 1 202 ? 4.709 -18.827 10.250 1.00 86.94 202 ILE A N 1
ATOM 1490 C CA . ILE A 1 202 ? 3.666 -19.857 10.329 1.00 86.94 202 ILE A CA 1
ATOM 1491 C C . ILE A 1 202 ? 3.474 -20.351 11.768 1.00 86.94 202 ILE A C 1
ATOM 1493 O O . ILE A 1 202 ? 2.335 -20.577 12.194 1.00 86.94 202 ILE A O 1
ATOM 1497 N N . ALA A 1 203 ? 4.553 -20.513 12.534 1.00 85.25 203 ALA A N 1
ATOM 1498 C CA . ALA A 1 203 ? 4.481 -20.878 13.943 1.00 85.25 203 ALA A CA 1
ATOM 1499 C C . ALA A 1 203 ? 3.749 -19.807 14.765 1.00 85.25 203 ALA A C 1
ATOM 1501 O O . ALA A 1 203 ? 2.844 -20.150 15.532 1.00 85.25 203 ALA A O 1
ATOM 1502 N N . ALA A 1 204 ? 4.059 -18.525 14.547 1.00 83.81 204 ALA A N 1
ATOM 1503 C CA . ALA A 1 204 ? 3.378 -17.409 15.195 1.00 83.81 204 ALA A CA 1
ATOM 1504 C C . ALA A 1 204 ? 1.866 -17.438 14.911 1.00 83.81 204 ALA A C 1
ATOM 1506 O O . ALA A 1 204 ? 1.061 -17.441 15.842 1.00 83.81 204 ALA A O 1
ATOM 1507 N N . LEU A 1 205 ? 1.465 -17.602 13.646 1.00 85.75 205 LEU A N 1
ATOM 1508 C CA . LEU A 1 205 ? 0.055 -17.668 13.238 1.00 85.75 205 LEU A CA 1
ATOM 1509 C C . LEU A 1 205 ? -0.718 -18.887 13.758 1.00 85.75 205 LEU A C 1
ATOM 1511 O O . LEU A 1 205 ? -1.952 -18.880 13.773 1.00 85.75 205 LEU A O 1
ATOM 1515 N N . LYS A 1 206 ? -0.046 -19.973 14.154 1.00 84.94 206 LYS A N 1
ATOM 1516 C CA . LYS A 1 206 ? -0.716 -21.115 14.806 1.00 84.94 206 LYS A CA 1
ATOM 1517 C C . LYS A 1 206 ? -1.173 -20.772 16.224 1.00 84.94 206 LYS A C 1
ATOM 1519 O O . LYS A 1 206 ? -2.181 -21.313 16.669 1.00 84.94 206 LYS A O 1
ATOM 1524 N N . GLY A 1 207 ? -0.463 -19.874 16.907 1.00 83.44 207 GLY A N 1
ATOM 1525 C CA . GLY A 1 207 ? -0.796 -19.418 18.259 1.00 83.44 207 GLY A CA 1
ATOM 1526 C C . GLY A 1 207 ? -1.891 -18.349 18.319 1.00 83.44 207 GLY A C 1
ATOM 1527 O O . GLY A 1 207 ? -2.305 -17.965 19.416 1.00 83.44 207 GLY A O 1
ATOM 1528 N N . LEU A 1 208 ? -2.355 -17.870 17.163 1.00 86.19 208 LEU A N 1
ATOM 1529 C CA . LEU A 1 208 ? -3.287 -16.757 17.042 1.00 86.19 208 LEU A CA 1
ATOM 1530 C C . LEU A 1 208 ? -4.685 -17.240 16.654 1.00 86.19 208 LEU A C 1
ATOM 1532 O O . LEU A 1 208 ? -4.857 -18.062 15.751 1.00 86.19 208 LEU A O 1
ATOM 1536 N N . LYS A 1 209 ? -5.696 -16.700 17.336 1.00 88.62 209 LYS A N 1
ATOM 1537 C CA . LYS A 1 209 ? -7.110 -16.824 16.959 1.00 88.62 209 LYS A CA 1
ATOM 1538 C C . LYS A 1 209 ? -7.586 -15.523 16.328 1.00 88.62 209 LYS A C 1
ATOM 1540 O O . LYS A 1 209 ? -7.067 -14.461 16.662 1.00 88.62 209 LYS A O 1
ATOM 1545 N N . ASP A 1 210 ? -8.562 -15.626 15.429 1.00 88.81 210 ASP A N 1
ATOM 1546 C CA . ASP A 1 210 ? -9.197 -14.481 14.762 1.00 88.81 210 ASP A CA 1
ATOM 1547 C C . ASP A 1 210 ? -8.188 -13.512 14.125 1.00 88.81 210 ASP A C 1
ATOM 1549 O O . ASP A 1 210 ? -8.349 -12.294 14.172 1.00 88.81 210 ASP A O 1
ATOM 1553 N N . TYR A 1 211 ? -7.116 -14.076 13.557 1.00 88.56 211 TYR A N 1
ATOM 1554 C CA . TYR A 1 211 ? -6.068 -13.307 12.902 1.00 88.56 211 TYR A CA 1
ATOM 1555 C C . TYR A 1 211 ? -6.633 -12.502 11.734 1.00 88.56 211 TYR A C 1
ATOM 1557 O O . TYR A 1 211 ? -7.303 -13.044 10.851 1.00 88.56 211 TYR A O 1
ATOM 1565 N N . GLN A 1 212 ? -6.312 -11.215 11.716 1.00 88.38 212 GLN A N 1
ATOM 1566 C CA . GLN A 1 212 ? -6.606 -10.310 10.623 1.00 88.38 212 GLN A CA 1
ATOM 1567 C C . GLN A 1 212 ? -5.394 -9.435 10.347 1.00 88.38 212 GLN A C 1
ATOM 1569 O O . GLN A 1 212 ? -4.750 -8.922 11.262 1.00 88.38 212 GLN A O 1
ATOM 1574 N N . GLN A 1 213 ? -5.148 -9.210 9.065 1.00 89.50 213 GLN A N 1
ATOM 1575 C CA . GLN A 1 213 ? -4.098 -8.335 8.581 1.00 89.50 213 GLN A CA 1
ATOM 1576 C C . GLN A 1 213 ? -4.702 -7.327 7.610 1.00 89.50 213 GLN A C 1
ATOM 1578 O O . GLN A 1 213 ? -5.563 -7.665 6.793 1.00 89.50 213 GLN A O 1
ATOM 1583 N N . ARG A 1 214 ? -4.235 -6.082 7.683 1.00 89.50 214 ARG A N 1
ATOM 1584 C CA . ARG A 1 214 ? -4.564 -5.043 6.709 1.00 89.50 214 ARG A CA 1
ATOM 1585 C C . ARG A 1 214 ? -3.330 -4.224 6.367 1.00 89.50 214 ARG A C 1
ATOM 1587 O O . ARG A 1 214 ? -2.652 -3.715 7.255 1.00 89.50 214 ARG A O 1
ATOM 1594 N N . ARG A 1 215 ? -3.108 -4.014 5.072 1.00 91.62 215 ARG A N 1
ATOM 1595 C CA . ARG A 1 215 ? -2.119 -3.063 4.556 1.00 91.62 215 ARG A CA 1
ATOM 1596 C C . ARG A 1 215 ? -2.690 -1.642 4.625 1.00 91.62 215 ARG A C 1
ATOM 1598 O O . ARG A 1 215 ? -3.769 -1.377 4.096 1.00 91.62 215 ARG A O 1
ATOM 1605 N N . VAL A 1 216 ? -2.003 -0.744 5.327 1.00 89.88 216 VAL A N 1
ATOM 1606 C CA . VAL A 1 216 ? -2.311 0.697 5.374 1.00 89.88 216 VAL A CA 1
ATOM 1607 C C . VAL A 1 216 ? -1.750 1.380 4.134 1.00 89.88 216 VAL A C 1
ATOM 1609 O O . VAL A 1 216 ? -2.449 2.168 3.504 1.00 89.88 216 VAL A O 1
ATOM 1612 N N . THR A 1 217 ? -0.516 1.038 3.766 1.00 85.62 217 THR A N 1
ATOM 1613 C CA . THR A 1 217 ? 0.162 1.547 2.571 1.00 85.62 217 THR A CA 1
ATOM 1614 C C . THR A 1 217 ? 0.901 0.425 1.852 1.00 85.62 217 THR A C 1
ATOM 1616 O O . THR A 1 217 ? 1.338 -0.548 2.471 1.00 85.62 217 THR A O 1
ATOM 1619 N N . ILE A 1 218 ? 1.037 0.568 0.534 1.00 90.06 218 ILE A N 1
ATOM 1620 C CA . ILE A 1 2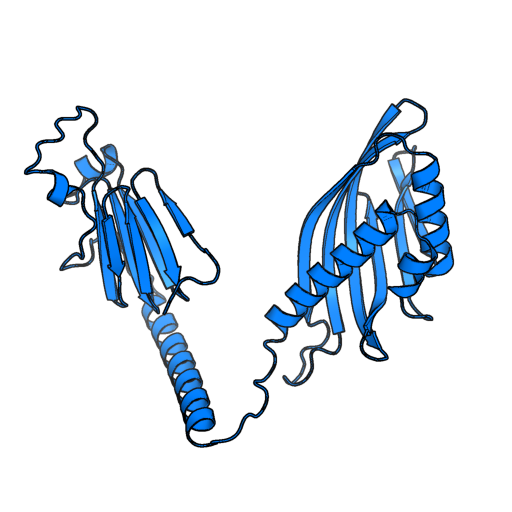18 ? 1.947 -0.217 -0.304 1.00 90.06 218 ILE A CA 1
ATOM 1621 C C . ILE A 1 218 ? 2.526 0.746 -1.340 1.00 90.06 218 ILE A C 1
ATOM 1623 O O . ILE A 1 218 ? 1.796 1.241 -2.201 1.00 90.06 218 ILE A O 1
ATOM 1627 N N . GLU A 1 219 ? 3.824 1.002 -1.261 1.00 86.94 219 GLU A N 1
ATOM 1628 C CA . GLU A 1 219 ? 4.572 1.818 -2.213 1.00 86.94 219 GLU A CA 1
ATOM 1629 C C . GLU A 1 219 ? 5.612 0.959 -2.927 1.00 86.94 219 GLU A C 1
ATOM 1631 O O . GLU A 1 219 ? 6.312 0.175 -2.291 1.00 86.94 219 GLU A O 1
ATOM 1636 N N . GLY A 1 220 ? 5.727 1.125 -4.246 1.00 89.50 220 GLY A N 1
ATOM 1637 C CA . GLY A 1 220 ? 6.769 0.508 -5.061 1.00 89.50 220 GLY A CA 1
ATOM 1638 C C . GLY A 1 220 ? 7.547 1.578 -5.813 1.00 89.50 220 GLY A C 1
ATOM 1639 O O . GLY A 1 220 ? 6.947 2.412 -6.489 1.00 89.50 220 GLY A O 1
ATOM 1640 N N . LYS A 1 221 ? 8.874 1.567 -5.699 1.00 87.88 221 LYS A N 1
ATOM 1641 C CA . LYS A 1 221 ? 9.772 2.510 -6.378 1.00 87.88 221 LYS A CA 1
ATOM 1642 C C . LYS A 1 221 ? 10.917 1.746 -7.042 1.00 87.88 221 LYS A C 1
ATOM 1644 O O . LYS A 1 221 ? 11.352 0.728 -6.507 1.00 87.88 221 LYS A O 1
ATOM 1649 N N . PRO A 1 222 ? 11.442 2.196 -8.188 1.00 85.62 222 PRO A N 1
ATOM 1650 C CA . PRO A 1 222 ? 12.659 1.618 -8.745 1.00 85.62 222 PRO A CA 1
ATOM 1651 C C . PRO A 1 222 ? 13.812 1.741 -7.742 1.00 85.62 222 PRO A C 1
ATOM 1653 O O . PRO A 1 222 ? 14.088 2.833 -7.256 1.00 85.62 222 PRO A O 1
ATOM 1656 N N . ALA A 1 223 ? 14.492 0.637 -7.429 1.00 75.00 223 ALA A N 1
ATOM 1657 C CA . ALA A 1 223 ? 15.648 0.670 -6.524 1.00 75.00 223 ALA A CA 1
ATOM 1658 C C . ALA A 1 223 ? 16.951 1.044 -7.255 1.00 75.00 223 ALA A C 1
ATOM 1660 O O . ALA A 1 223 ? 17.870 1.577 -6.645 1.00 75.00 223 ALA A O 1
ATOM 1661 N N . ASN A 1 224 ? 17.010 0.804 -8.570 1.00 63.28 224 ASN A N 1
ATOM 1662 C CA . ASN A 1 224 ? 18.133 1.160 -9.434 1.00 63.28 224 ASN A CA 1
ATOM 1663 C C . ASN A 1 224 ? 17.601 1.894 -10.673 1.00 63.28 224 ASN A C 1
ATOM 1665 O O . ASN A 1 224 ? 17.296 1.266 -11.685 1.00 63.28 224 ASN A O 1
ATOM 1669 N N . SER A 1 225 ? 17.487 3.217 -10.623 1.00 51.44 225 SER A N 1
ATOM 1670 C CA . SER A 1 225 ? 17.209 4.032 -11.811 1.00 51.44 225 SER A CA 1
ATOM 1671 C C . SER A 1 225 ? 18.382 4.965 -12.091 1.00 51.44 225 SER A C 1
ATOM 1673 O O . SER A 1 225 ? 18.300 6.172 -11.888 1.00 51.44 225 SER A O 1
ATOM 1675 N N . VAL A 1 226 ? 19.487 4.394 -12.574 1.00 39.44 226 VAL A N 1
ATOM 1676 C CA . VAL A 1 226 ? 20.524 5.154 -13.284 1.00 39.44 226 VAL A CA 1
ATOM 1677 C C . VAL A 1 226 ? 20.404 4.780 -14.760 1.00 39.44 226 VAL A C 1
ATOM 1679 O O . VAL A 1 226 ? 20.597 3.624 -15.118 1.00 39.44 226 VAL A O 1
ATOM 1682 N N . GLY A 1 227 ? 20.043 5.733 -15.622 1.00 44.97 227 GLY A N 1
ATOM 1683 C CA . GLY A 1 227 ? 20.157 5.551 -17.079 1.00 44.97 227 GLY A CA 1
ATOM 1684 C C . GLY A 1 227 ? 19.042 4.770 -17.799 1.00 44.97 227 GLY A C 1
ATOM 1685 O O . GLY A 1 227 ? 19.259 4.303 -18.911 1.00 44.97 227 GLY A O 1
ATOM 1686 N N . GLY A 1 228 ? 17.841 4.660 -17.224 1.00 47.03 228 GLY A N 1
ATOM 1687 C CA . GLY A 1 228 ? 16.597 4.628 -18.010 1.00 47.03 228 GLY A CA 1
ATOM 1688 C C . GLY A 1 228 ? 16.299 3.440 -18.937 1.00 47.03 228 GLY A C 1
ATOM 1689 O O . GLY A 1 228 ? 15.668 3.668 -19.962 1.00 47.03 228 GLY A O 1
ATOM 1690 N N . THR A 1 229 ? 16.671 2.189 -18.634 1.00 46.94 229 THR A N 1
ATOM 1691 C CA . THR A 1 229 ? 16.251 1.077 -19.531 1.00 46.94 229 THR A CA 1
ATOM 1692 C C . THR A 1 229 ? 15.781 -0.234 -18.907 1.00 46.94 229 THR A C 1
ATOM 1694 O O . THR A 1 229 ? 15.134 -1.002 -19.613 1.00 46.94 229 THR A O 1
ATOM 1697 N N . ALA A 1 230 ? 15.983 -0.506 -17.615 1.00 54.78 230 ALA A N 1
ATOM 1698 C CA . ALA A 1 230 ? 15.394 -1.702 -17.011 1.00 54.78 230 ALA A CA 1
ATOM 1699 C C . ALA A 1 230 ? 15.101 -1.517 -15.520 1.00 54.78 230 ALA A C 1
ATOM 1701 O O . ALA A 1 230 ? 16.002 -1.285 -14.718 1.00 54.78 230 ALA A O 1
ATOM 1702 N N . CYS A 1 231 ? 13.829 -1.679 -15.155 1.00 66.38 231 CYS A N 1
ATOM 1703 C CA . CYS A 1 231 ? 13.386 -1.869 -13.779 1.00 66.38 231 CYS A CA 1
ATOM 1704 C C . CYS A 1 231 ? 13.845 -3.264 -13.327 1.00 66.38 231 CYS A C 1
ATOM 1706 O O . CYS A 1 231 ? 13.091 -4.225 -13.408 1.00 66.38 231 CYS A O 1
ATOM 1708 N N . THR A 1 232 ? 15.117 -3.414 -12.954 1.00 75.94 232 THR A N 1
ATOM 1709 C CA . THR A 1 232 ? 15.676 -4.710 -12.521 1.00 75.94 232 THR A CA 1
ATOM 1710 C C . THR A 1 232 ? 15.464 -4.962 -11.037 1.00 75.94 232 THR A C 1
ATOM 1712 O O . THR A 1 232 ? 15.452 -6.114 -10.602 1.00 75.94 232 THR A O 1
ATOM 1715 N N . ARG A 1 233 ? 15.269 -3.884 -10.266 1.00 87.56 233 ARG A N 1
ATOM 1716 C CA . ARG A 1 233 ? 14.972 -3.937 -8.840 1.00 87.56 233 ARG A CA 1
ATOM 1717 C C . ARG A 1 233 ? 13.877 -2.965 -8.443 1.00 87.56 233 ARG A C 1
ATOM 1719 O O . ARG A 1 233 ? 13.855 -1.824 -8.911 1.00 87.56 233 ARG A O 1
ATOM 1726 N N . VAL A 1 234 ? 13.027 -3.407 -7.527 1.00 90.94 234 VAL A N 1
ATOM 1727 C CA . VAL A 1 234 ? 11.927 -2.622 -6.965 1.00 90.94 234 VAL A CA 1
ATOM 1728 C C . VAL A 1 234 ? 12.097 -2.561 -5.453 1.00 90.94 234 VAL A C 1
ATOM 1730 O O . VAL A 1 234 ? 12.124 -3.594 -4.793 1.00 90.94 234 VAL A O 1
ATOM 1733 N N . ALA A 1 235 ? 12.217 -1.354 -4.913 1.00 92.06 235 ALA A N 1
ATOM 1734 C CA . ALA A 1 235 ? 12.082 -1.095 -3.490 1.00 92.06 235 ALA A CA 1
ATOM 1735 C C . ALA A 1 235 ? 10.592 -1.039 -3.148 1.00 92.06 235 ALA A C 1
ATOM 1737 O O . ALA A 1 235 ? 9.824 -0.333 -3.806 1.00 92.06 235 ALA A O 1
ATOM 1738 N N . VAL A 1 236 ? 10.189 -1.785 -2.128 1.00 94.88 236 VAL A N 1
ATOM 1739 C CA . VAL A 1 236 ? 8.818 -1.832 -1.624 1.00 94.88 236 VAL A CA 1
ATOM 1740 C C . VAL A 1 236 ? 8.818 -1.326 -0.194 1.00 94.88 236 VAL A C 1
ATOM 1742 O O . VAL A 1 236 ? 9.649 -1.756 0.597 1.00 94.88 236 VAL A O 1
ATOM 1745 N N . SER A 1 237 ? 7.878 -0.449 0.141 1.00 93.94 237 SER A N 1
ATOM 1746 C CA . SER A 1 237 ? 7.614 -0.023 1.516 1.00 93.94 237 SER A CA 1
ATOM 1747 C C . SER A 1 237 ? 6.132 -0.200 1.814 1.00 93.94 237 SER A C 1
ATOM 1749 O O . SER A 1 237 ? 5.275 0.193 1.018 1.00 93.94 237 SER A O 1
ATOM 1751 N N . SER A 1 238 ? 5.807 -0.832 2.935 1.00 93.00 238 SER A N 1
ATOM 1752 C CA . SER A 1 238 ? 4.435 -1.115 3.328 1.00 93.00 238 SER A CA 1
ATOM 1753 C C . SER A 1 238 ? 4.258 -0.965 4.828 1.00 93.00 238 SER A C 1
ATOM 1755 O O . SER A 1 238 ? 5.061 -1.452 5.612 1.00 93.00 238 SER A O 1
ATOM 1757 N N . VAL A 1 239 ? 3.170 -0.318 5.236 1.00 91.12 239 VAL A N 1
ATOM 1758 C CA . VAL A 1 239 ? 2.722 -0.341 6.629 1.00 91.12 239 VAL A CA 1
ATOM 1759 C C . VAL A 1 239 ? 1.617 -1.380 6.760 1.00 91.12 239 VAL A C 1
ATOM 1761 O O . VAL A 1 239 ? 0.601 -1.284 6.064 1.00 91.12 239 VAL A O 1
ATOM 1764 N N . ALA A 1 240 ? 1.789 -2.352 7.652 1.00 88.38 240 ALA A N 1
ATOM 1765 C CA . ALA A 1 240 ? 0.779 -3.357 7.960 1.00 88.38 240 ALA A CA 1
ATOM 1766 C C . ALA A 1 240 ? 0.267 -3.204 9.390 1.00 88.38 240 ALA A C 1
ATOM 1768 O O . ALA A 1 240 ? 0.987 -2.799 10.297 1.00 88.38 240 ALA A O 1
ATOM 1769 N N . ILE A 1 241 ? -1.008 -3.521 9.584 1.00 86.19 241 ILE A N 1
ATOM 1770 C CA . ILE A 1 241 ? -1.611 -3.693 10.901 1.00 86.19 241 ILE A CA 1
ATOM 1771 C C . ILE A 1 241 ? -2.044 -5.145 11.005 1.00 86.19 241 ILE A C 1
ATOM 1773 O O . ILE A 1 241 ? -2.835 -5.617 10.185 1.00 86.19 241 ILE A O 1
ATOM 1777 N N . GLU A 1 242 ? -1.570 -5.809 12.047 1.00 87.12 242 GLU A N 1
ATOM 1778 C CA . GLU A 1 242 ? -1.940 -7.172 12.400 1.00 87.12 242 GLU A CA 1
ATOM 1779 C C . GLU A 1 242 ? -2.692 -7.166 13.721 1.00 87.12 242 GLU A C 1
ATOM 1781 O O . GLU A 1 242 ? -2.332 -6.443 14.654 1.00 87.12 242 GLU A O 1
ATOM 1786 N N . GLN A 1 243 ? -3.750 -7.966 13.804 1.00 89.38 243 GLN A N 1
ATOM 1787 C CA . GLN A 1 243 ? -4.552 -8.102 15.010 1.00 89.38 243 GLN A CA 1
ATOM 1788 C C . GLN A 1 243 ? -5.119 -9.509 15.158 1.00 89.38 243 GLN A C 1
ATOM 1790 O O . GLN A 1 243 ? -5.282 -10.244 14.186 1.00 89.38 243 GLN A O 1
ATOM 1795 N N . GLY A 1 244 ? -5.466 -9.861 16.389 1.00 89.19 244 GLY A N 1
ATOM 1796 C CA . GLY A 1 244 ? -6.133 -11.113 16.713 1.00 89.19 244 GLY A CA 1
ATOM 1797 C C . GLY A 1 244 ? -6.132 -11.354 18.214 1.00 89.19 244 GLY A C 1
ATOM 1798 O O . GLY A 1 244 ? -6.060 -10.420 19.015 1.00 89.19 244 GLY A O 1
ATOM 1799 N N . VAL A 1 245 ? -6.184 -12.622 18.608 1.00 86.19 245 VAL A N 1
ATOM 1800 C CA . VAL A 1 245 ? -6.156 -13.043 20.009 1.00 86.19 245 VAL A CA 1
ATOM 1801 C C . VAL A 1 245 ? -5.000 -14.008 20.233 1.00 86.19 245 VAL A C 1
ATOM 1803 O O . VAL A 1 245 ? -4.961 -15.093 19.652 1.00 86.19 245 VAL A O 1
ATOM 1806 N N . GLN A 1 246 ? -4.086 -13.633 21.125 1.00 85.50 246 GLN A N 1
ATOM 1807 C CA . GLN A 1 246 ? -2.942 -14.440 21.540 1.00 85.50 246 GLN A CA 1
ATOM 1808 C C . GLN A 1 246 ? -3.084 -14.785 23.023 1.00 85.50 246 GLN A C 1
ATOM 1810 O O . GLN A 1 246 ? -3.259 -13.901 23.858 1.00 85.50 246 GLN A O 1
ATOM 1815 N N . ALA A 1 247 ? -3.045 -16.076 23.365 1.00 87.19 247 ALA A N 1
ATOM 1816 C CA . ALA A 1 247 ? -3.207 -16.547 24.750 1.00 87.19 247 ALA A CA 1
ATOM 1817 C C . ALA A 1 247 ? -4.445 -15.954 25.475 1.00 87.19 247 ALA A C 1
ATOM 1819 O O . ALA A 1 247 ? -4.402 -15.642 26.663 1.00 87.19 247 ALA A O 1
ATOM 1820 N N . GLY A 1 248 ? -5.551 -15.768 24.744 1.00 86.56 248 GLY A N 1
ATOM 1821 C CA . GLY A 1 248 ? -6.802 -15.212 25.275 1.00 86.56 248 GLY A CA 1
ATOM 1822 C C . GLY A 1 248 ? -6.827 -13.688 25.433 1.00 86.56 248 GLY A C 1
ATOM 1823 O O . GLY A 1 248 ? -7.844 -13.150 25.862 1.00 86.56 248 GLY A O 1
ATOM 1824 N N . LYS A 1 249 ? -5.748 -12.984 25.074 1.00 85.56 249 LYS A N 1
ATOM 1825 C CA . LYS A 1 249 ? -5.678 -11.520 25.099 1.00 85.56 249 LYS A CA 1
ATOM 1826 C C . LYS A 1 249 ? -5.722 -10.963 23.675 1.00 85.56 249 LYS A C 1
ATOM 1828 O O . LYS A 1 249 ? -5.027 -11.498 22.808 1.00 85.56 249 LYS A O 1
ATOM 1833 N N . PRO A 1 250 ? -6.505 -9.901 23.418 1.00 85.31 250 PRO A N 1
ATOM 1834 C CA . PRO A 1 250 ? -6.406 -9.171 22.166 1.00 85.31 250 PRO A CA 1
ATOM 1835 C C . PRO A 1 250 ? -4.979 -8.664 21.980 1.00 85.31 250 PRO A C 1
ATOM 1837 O O . PRO A 1 250 ? -4.378 -8.137 22.918 1.00 85.31 250 PRO A O 1
ATOM 1840 N N . TYR A 1 251 ? -4.454 -8.808 20.774 1.00 82.56 251 TYR A N 1
ATOM 1841 C CA . TYR A 1 251 ? -3.204 -8.189 20.377 1.00 82.56 251 TYR A CA 1
ATOM 1842 C C . TYR A 1 251 ? -3.436 -7.414 19.082 1.00 82.56 251 TYR A C 1
ATOM 1844 O O . TYR A 1 251 ? -4.253 -7.796 18.241 1.00 82.56 251 TYR A O 1
ATOM 1852 N N . ARG A 1 252 ? -2.728 -6.296 18.949 1.00 86.00 252 ARG A N 1
ATOM 1853 C CA . ARG A 1 252 ? -2.665 -5.504 17.728 1.00 86.00 252 ARG A CA 1
ATOM 1854 C C . ARG A 1 252 ? -1.312 -4.824 17.681 1.00 86.00 252 ARG A C 1
ATOM 1856 O O . ARG A 1 252 ? -0.927 -4.195 18.664 1.00 86.00 252 ARG A O 1
ATOM 1863 N N . PHE A 1 253 ? -0.634 -4.893 16.549 1.00 81.00 253 PHE A N 1
ATOM 1864 C CA . PHE A 1 253 ? 0.549 -4.078 16.310 1.00 81.00 253 PHE A CA 1
ATOM 1865 C C . PHE A 1 253 ? 0.576 -3.563 14.877 1.00 81.00 253 PHE A C 1
ATOM 1867 O O . PHE A 1 253 ? -0.126 -4.064 13.999 1.00 81.00 253 PHE A O 1
ATOM 1874 N N . GLU A 1 254 ? 1.359 -2.511 14.680 1.00 87.38 254 GLU A N 1
ATOM 1875 C CA . GLU A 1 254 ? 1.673 -1.962 13.370 1.00 87.38 254 GLU A CA 1
ATOM 1876 C C . GLU A 1 254 ? 3.131 -2.295 13.051 1.00 87.38 254 GLU A C 1
ATOM 1878 O O . GLU A 1 254 ? 3.986 -2.205 13.931 1.00 87.38 254 GLU A O 1
ATOM 1883 N N . SER A 1 255 ? 3.417 -2.683 11.816 1.00 87.62 255 SER A N 1
ATOM 1884 C CA . SER A 1 255 ? 4.770 -2.897 11.305 1.00 87.62 255 SER A CA 1
ATOM 1885 C C . SER A 1 255 ? 5.028 -1.974 10.118 1.00 87.62 255 SER A C 1
ATOM 1887 O O . SER A 1 255 ? 4.141 -1.710 9.302 1.00 87.62 255 SER A O 1
ATOM 1889 N N . LEU A 1 256 ? 6.253 -1.458 10.028 1.00 91.12 256 LEU A N 1
ATOM 1890 C CA . LEU A 1 256 ? 6.821 -0.986 8.769 1.00 91.12 256 LEU A CA 1
ATOM 1891 C C . LEU A 1 256 ? 7.608 -2.142 8.158 1.00 91.12 256 LEU A C 1
ATOM 1893 O O . LEU A 1 256 ? 8.499 -2.677 8.811 1.00 91.12 256 LEU A O 1
ATOM 1897 N N . GLU A 1 257 ? 7.281 -2.499 6.926 1.00 93.56 257 GLU A N 1
ATOM 1898 C CA . GLU A 1 257 ? 7.900 -3.579 6.169 1.00 93.56 257 GLU A CA 1
ATOM 1899 C C . GLU A 1 257 ? 8.514 -3.024 4.887 1.00 93.56 257 GLU A C 1
ATOM 1901 O O . GLU A 1 257 ? 7.843 -2.369 4.085 1.00 93.56 257 GLU A O 1
ATOM 1906 N N . GLU A 1 258 ? 9.798 -3.292 4.692 1.00 94.88 258 GLU A N 1
ATOM 1907 C CA . GLU A 1 258 ? 10.581 -2.821 3.559 1.00 94.88 258 GLU A CA 1
ATOM 1908 C C . GLU A 1 258 ? 11.211 -4.006 2.834 1.00 94.88 258 GLU A C 1
ATOM 1910 O O . GLU A 1 258 ? 11.779 -4.904 3.451 1.00 94.88 258 GLU A O 1
ATOM 1915 N N . TYR A 1 259 ? 11.125 -4.019 1.506 1.00 96.31 259 TYR A N 1
ATOM 1916 C CA . TYR A 1 259 ? 11.663 -5.096 0.682 1.00 96.31 259 TYR A CA 1
ATOM 1917 C C . TYR A 1 259 ? 12.449 -4.545 -0.497 1.00 96.31 259 TYR A C 1
ATOM 1919 O O . TYR A 1 259 ? 12.136 -3.486 -1.040 1.00 96.31 259 TYR A O 1
ATOM 1927 N N . VAL A 1 260 ? 13.428 -5.317 -0.959 1.00 95.00 260 VAL A N 1
ATOM 1928 C CA . VAL A 1 260 ? 14.035 -5.125 -2.278 1.00 95.00 260 VAL A CA 1
ATOM 1929 C C . VAL A 1 260 ? 13.753 -6.366 -3.103 1.00 95.00 260 VAL A C 1
ATOM 1931 O O . VAL A 1 260 ? 14.215 -7.457 -2.771 1.00 95.00 260 VAL A O 1
ATOM 1934 N N . LEU A 1 261 ? 12.991 -6.191 -4.177 1.00 94.50 261 LEU A N 1
ATOM 1935 C CA . LEU A 1 261 ? 12.659 -7.238 -5.132 1.00 94.50 261 LEU A CA 1
ATOM 1936 C C . LEU A 1 261 ? 13.627 -7.188 -6.309 1.00 94.50 261 LEU A C 1
ATOM 1938 O O . LEU A 1 261 ? 13.968 -6.108 -6.789 1.00 94.50 261 LEU A O 1
ATOM 1942 N N . GLU A 1 262 ? 14.018 -8.351 -6.811 1.00 90.56 262 GLU A N 1
ATOM 1943 C CA . GLU A 1 262 ? 14.829 -8.510 -8.014 1.00 90.56 262 GLU A CA 1
ATOM 1944 C C . GLU A 1 262 ? 14.204 -9.566 -8.928 1.00 90.56 262 GLU A C 1
ATOM 1946 O O . GLU A 1 262 ? 13.645 -10.565 -8.461 1.00 90.56 262 GLU A O 1
ATOM 1951 N N . GLN A 1 263 ? 14.277 -9.346 -10.241 1.00 88.06 263 GLN A N 1
ATOM 1952 C CA . GLN A 1 263 ? 13.772 -10.312 -11.206 1.00 88.06 263 GLN A CA 1
ATOM 1953 C C . GLN A 1 263 ? 14.786 -11.450 -11.416 1.00 88.06 263 GLN A C 1
ATOM 1955 O O . GLN A 1 263 ? 15.855 -11.246 -11.986 1.00 88.06 263 GLN A O 1
ATOM 1960 N N . GLN A 1 264 ? 14.428 -12.670 -11.012 1.00 87.62 264 GLN A N 1
ATOM 1961 C CA . GLN A 1 264 ? 15.235 -13.882 -11.178 1.00 87.62 264 GLN A CA 1
ATOM 1962 C C . GLN A 1 264 ? 14.391 -14.987 -11.823 1.00 87.62 264 GLN A C 1
ATOM 1964 O O . GLN A 1 264 ? 13.308 -15.326 -11.346 1.00 87.62 264 GLN A O 1
ATOM 1969 N N . GLY A 1 265 ? 14.852 -15.539 -12.951 1.00 81.69 265 GLY A N 1
ATOM 1970 C CA . GLY A 1 265 ? 14.130 -16.608 -13.658 1.00 81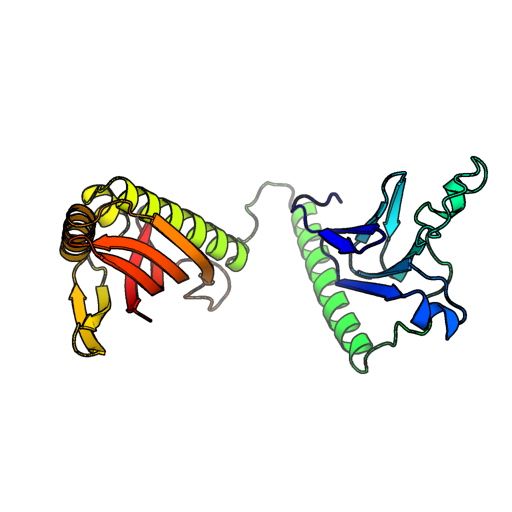.69 265 GLY A CA 1
ATOM 1971 C C . GLY A 1 265 ? 12.698 -16.230 -14.071 1.00 81.69 265 GLY A C 1
ATOM 1972 O O . GLY A 1 265 ? 11.807 -17.076 -14.046 1.00 81.69 265 GLY A O 1
ATOM 1973 N N . GLY A 1 266 ? 12.458 -14.951 -14.387 1.00 84.44 266 GLY A N 1
ATOM 1974 C CA . GLY A 1 266 ? 11.135 -14.427 -14.747 1.00 84.44 266 GLY A CA 1
ATOM 1975 C C . GLY A 1 266 ? 10.189 -14.181 -13.565 1.00 84.44 266 GLY A C 1
ATOM 1976 O O . GLY A 1 266 ? 9.041 -13.807 -13.787 1.00 84.44 266 GLY A O 1
ATOM 1977 N N . LYS A 1 267 ? 10.650 -14.357 -12.321 1.00 89.94 267 LYS A N 1
ATOM 1978 C CA . LYS A 1 267 ? 9.881 -14.094 -11.097 1.00 89.94 267 LYS A CA 1
ATOM 1979 C C . LYS A 1 267 ? 10.493 -12.940 -10.318 1.00 89.94 267 LYS A C 1
ATOM 1981 O O . LYS A 1 267 ? 11.707 -12.780 -10.312 1.00 89.94 267 LYS A O 1
ATOM 1986 N N . TRP A 1 268 ? 9.655 -12.167 -9.640 1.00 94.12 268 TRP A N 1
ATOM 1987 C CA . TRP A 1 268 ? 10.105 -11.174 -8.671 1.00 94.12 268 TRP A CA 1
ATOM 1988 C C . TRP A 1 268 ? 10.312 -11.846 -7.322 1.00 94.12 268 TRP A C 1
ATOM 1990 O O . TRP A 1 268 ? 9.361 -12.381 -6.755 1.00 94.12 268 TRP A O 1
ATOM 2000 N N . LEU A 1 269 ? 11.550 -11.837 -6.838 1.00 95.75 269 LEU A N 1
ATOM 2001 C CA . LEU A 1 269 ? 11.928 -12.427 -5.559 1.00 95.75 269 LEU A CA 1
ATOM 2002 C C . LEU A 1 269 ? 12.491 -11.347 -4.640 1.00 95.75 269 LEU A C 1
ATOM 2004 O O . LEU A 1 269 ? 13.277 -10.511 -5.087 1.00 95.75 269 LEU A O 1
ATOM 2008 N N . ALA A 1 270 ? 12.124 -11.375 -3.361 1.00 96.25 270 ALA A N 1
ATOM 2009 C CA . ALA A 1 270 ? 12.761 -10.530 -2.362 1.00 96.25 270 ALA A CA 1
ATOM 2010 C C . ALA A 1 270 ? 14.200 -11.005 -2.129 1.00 96.25 270 ALA A C 1
ATOM 2012 O O . ALA A 1 270 ? 14.427 -12.161 -1.777 1.00 96.25 270 ALA A O 1
ATOM 2013 N N . ILE A 1 271 ? 15.164 -10.111 -2.336 1.00 94.12 271 ILE A N 1
ATOM 2014 C CA . ILE A 1 271 ? 16.582 -10.313 -1.995 1.00 94.12 271 ILE A CA 1
ATOM 2015 C C . ILE A 1 271 ? 16.935 -9.667 -0.650 1.00 94.12 271 ILE A C 1
ATOM 2017 O O . ILE A 1 271 ? 17.952 -9.995 -0.048 1.00 94.12 271 ILE A O 1
ATOM 2021 N N . LYS A 1 272 ? 16.087 -8.752 -0.173 1.00 93.31 272 LYS A N 1
ATOM 2022 C CA . LYS A 1 272 ? 16.189 -8.111 1.135 1.00 93.31 272 LYS A CA 1
ATOM 2023 C C . LYS A 1 272 ? 14.787 -7.901 1.693 1.00 93.31 272 LYS A C 1
ATOM 2025 O O . LYS A 1 272 ? 13.901 -7.498 0.937 1.00 93.31 272 LYS A O 1
ATOM 2030 N N . ALA A 1 273 ? 14.612 -8.143 2.985 1.00 93.31 273 ALA A N 1
ATOM 2031 C CA . ALA A 1 273 ? 13.416 -7.784 3.733 1.00 93.31 273 ALA A CA 1
ATOM 2032 C C . ALA A 1 273 ? 13.797 -7.230 5.106 1.00 93.31 273 ALA A C 1
ATOM 2034 O O . ALA A 1 273 ? 14.646 -7.794 5.790 1.00 93.31 273 ALA A O 1
ATOM 2035 N N . GLU A 1 274 ? 13.158 -6.145 5.511 1.00 91.50 274 GLU A N 1
ATOM 2036 C CA . GLU A 1 274 ? 13.308 -5.535 6.825 1.00 91.50 274 GLU A CA 1
ATOM 2037 C C . GLU A 1 274 ? 11.918 -5.283 7.403 1.00 91.50 274 GLU A C 1
ATOM 2039 O O . GLU A 1 274 ? 11.025 -4.809 6.704 1.00 91.50 274 GLU A O 1
ATOM 2044 N N . THR A 1 275 ? 11.709 -5.613 8.673 1.00 89.75 275 THR A N 1
ATOM 2045 C CA . THR A 1 275 ? 10.461 -5.296 9.374 1.00 89.75 275 THR A CA 1
ATOM 2046 C C . THR A 1 275 ? 10.752 -4.650 10.714 1.00 89.75 275 THR A C 1
ATOM 2048 O O . THR A 1 275 ? 11.655 -5.072 11.436 1.00 89.75 275 THR A O 1
ATOM 2051 N N . THR A 1 276 ? 9.998 -3.607 11.047 1.00 88.25 276 THR A N 1
ATOM 2052 C CA . THR A 1 276 ? 10.082 -2.913 12.332 1.00 88.25 276 THR A CA 1
ATOM 2053 C C . THR A 1 276 ? 8.698 -2.782 12.940 1.00 88.25 276 THR A C 1
ATOM 2055 O O . THR A 1 276 ? 7.824 -2.115 12.383 1.00 88.25 276 THR A O 1
ATOM 2058 N N . GLN A 1 277 ? 8.509 -3.378 14.114 1.00 83.19 277 GLN A N 1
ATOM 2059 C CA . GLN A 1 277 ? 7.296 -3.214 14.905 1.00 83.19 277 GLN A CA 1
ATOM 2060 C C . GLN A 1 277 ? 7.253 -1.814 15.535 1.00 83.19 277 GLN A C 1
ATOM 2062 O O . GLN A 1 277 ? 8.165 -1.412 16.265 1.00 83.19 277 GLN A O 1
ATOM 2067 N N . LYS A 1 278 ? 6.180 -1.078 15.249 1.00 77.06 278 LYS A N 1
ATOM 2068 C CA . LYS A 1 278 ? 5.936 0.282 15.732 1.00 77.06 278 LYS A CA 1
ATOM 2069 C C . LYS A 1 278 ? 5.142 0.355 17.015 1.00 77.06 278 LYS A C 1
ATOM 2071 O O . LYS A 1 278 ? 4.559 -0.645 17.487 1.00 77.06 278 LYS A O 1
#

pLDDT: mean 78.6, std 14.79, range [36.28, 97.94]

Radius of gyration: 26.31 Å; chains: 1; bounding box: 60×62×67 Å

Secondary structure (DSSP, 8-state):
---TT--EEE-SS-EEEEEEEEEEEEEE-HHHHHTSSSPSEEEEEEEEEEEEEEETTEEEEE-TT-EEEEEPPPTT----TTTGGGGS-EEESS--TTSPPPTTHHHHHHHHHHHHHHHHHHHHHHHHS-S--PPPP-HHHHHHHHHHHHHHHHHHHHHTT-HHHHHTTEEEEEEEEEEEE-TTS-EEEEEE-HHHHHHHHHHHHHSEEEEEEEEEEEEEEES--SSSS---EEEEEEEEEEEEEETTEEEEEEEEEEEEEEEETTEEEEEEEEEEE-